Protein AF-A0A7S0EIG4-F1 (afdb_monomer_lite)

Sequence (256 aa):
RHGAAYAVKLSTVTPVLEMKVGGPYGPHLESEAALAASGLPFTVLRPNLFMQMLAGDSFLGLGLDEQGKSEHPFATARVSMIDVRDVGACAAALLAQPGSPADSTHSGATYDLSGPAAVAVGDELASAVSALHPQPITVTPCTASELLARRMPGLPAPVAANLEGFLAVLGGECSEVTDTVERLCGRPATSVEQYVNEHASEFLPTSYRRLLGRAAGSFGEGAEVVTQPLAAELEALGEGELLIKVLVAGVNGGVD

Organism: NCBI:txid33657

InterPro domains:
  IPR036291 NAD(P)-binding domain superfamily [SSF51735] (25-167)
  IPR051604 Ergot Alkaloid Biosynthesis Oxidoreductase [PTHR43162] (26-203)

pLDDT: mean 79.64, std 19.27, range [25.44, 98.56]

Structure (mmCIF, N/CA/C/O backbone):
data_AF-A0A7S0EIG4-F1
#
_entry.id   AF-A0A7S0EIG4-F1
#
loop_
_atom_site.group_PDB
_atom_site.id
_atom_site.type_symbol
_atom_site.label_atom_id
_atom_site.label_alt_id
_atom_site.label_comp_id
_atom_site.label_asym_id
_atom_site.label_entity_id
_atom_site.label_seq_id
_atom_site.pdbx_PDB_ins_code
_atom_site.Cartn_x
_atom_site.Cartn_y
_atom_site.Cartn_z
_atom_site.occupancy
_atom_site.B_iso_or_equiv
_atom_site.auth_seq_id
_atom_site.auth_comp_id
_atom_site.auth_asym_id
_atom_site.auth_atom_id
_atom_site.pdbx_PDB_model_num
ATOM 1 N N . ARG A 1 1 ? 23.617 -12.005 -17.039 1.00 48.72 1 ARG A N 1
ATOM 2 C CA . ARG A 1 1 ? 22.711 -11.733 -18.185 1.00 48.72 1 ARG A CA 1
ATOM 3 C C . ARG A 1 1 ? 22.149 -13.080 -18.648 1.00 48.72 1 ARG A C 1
ATOM 5 O O . ARG A 1 1 ? 22.716 -13.683 -19.543 1.00 48.72 1 ARG A O 1
ATOM 12 N N . HIS A 1 2 ? 21.130 -13.602 -17.959 1.00 56.62 2 HIS A N 1
ATOM 13 C CA . HIS A 1 2 ? 20.631 -14.984 -18.105 1.00 56.62 2 HIS A CA 1
ATOM 14 C C . HIS A 1 2 ? 19.409 -15.094 -19.042 1.00 56.62 2 HIS A C 1
ATOM 16 O O . HIS A 1 2 ? 18.485 -15.837 -18.754 1.00 56.62 2 HIS A O 1
ATOM 22 N N . GLY A 1 3 ? 19.359 -14.324 -20.135 1.00 69.94 3 GLY A N 1
ATOM 23 C CA . GLY A 1 3 ? 18.305 -14.480 -21.153 1.00 69.94 3 GLY A CA 1
ATOM 24 C C . GLY A 1 3 ? 16.908 -13.938 -20.808 1.00 69.94 3 GLY A C 1
ATOM 25 O O . GLY A 1 3 ? 15.991 -14.151 -21.590 1.00 69.94 3 GLY A O 1
ATOM 26 N N . ALA A 1 4 ? 16.726 -13.219 -19.693 1.00 73.06 4 ALA A N 1
ATOM 27 C CA . ALA A 1 4 ? 15.464 -12.525 -19.422 1.00 73.06 4 ALA A CA 1
ATOM 28 C C . ALA A 1 4 ? 15.156 -11.508 -20.539 1.00 73.06 4 ALA A C 1
ATOM 30 O O . ALA A 1 4 ? 16.030 -10.722 -20.909 1.00 73.06 4 ALA A O 1
ATOM 31 N N . ALA A 1 5 ? 13.926 -11.532 -21.060 1.00 82.00 5 ALA A N 1
ATOM 32 C CA . ALA A 1 5 ? 13.478 -10.650 -22.143 1.00 82.00 5 ALA A CA 1
ATOM 33 C C . ALA A 1 5 ? 12.831 -9.349 -21.637 1.00 82.00 5 ALA A C 1
ATOM 35 O O . ALA A 1 5 ? 12.825 -8.352 -22.355 1.00 82.00 5 ALA A O 1
ATOM 36 N N . TYR A 1 6 ? 12.302 -9.361 -20.410 1.00 85.88 6 TYR A N 1
ATOM 37 C CA . TYR A 1 6 ? 11.584 -8.246 -19.800 1.00 85.88 6 TYR A CA 1
ATOM 38 C C . TYR A 1 6 ? 11.608 -8.341 -18.273 1.00 85.88 6 TYR A C 1
ATOM 40 O O . TYR A 1 6 ? 11.712 -9.443 -17.728 1.00 85.88 6 TYR A O 1
ATOM 48 N N . ALA A 1 7 ? 11.465 -7.213 -17.580 1.00 89.44 7 ALA A N 1
ATOM 49 C CA . ALA A 1 7 ? 11.262 -7.175 -16.133 1.00 89.44 7 ALA A CA 1
ATOM 50 C C . ALA A 1 7 ? 10.106 -6.253 -15.729 1.00 89.44 7 ALA A C 1
ATOM 52 O O . ALA A 1 7 ? 9.969 -5.141 -16.231 1.00 89.44 7 ALA A O 1
ATOM 53 N N . VAL A 1 8 ? 9.322 -6.675 -14.739 1.00 92.69 8 VAL A N 1
ATOM 54 C CA . VAL A 1 8 ? 8.401 -5.791 -14.017 1.00 92.69 8 VAL A CA 1
ATOM 55 C C . VAL A 1 8 ? 8.931 -5.622 -12.602 1.00 92.69 8 VAL A C 1
ATOM 57 O O . VAL A 1 8 ? 9.095 -6.599 -11.874 1.00 92.69 8 VAL A O 1
ATOM 60 N N . LYS A 1 9 ? 9.232 -4.382 -12.219 1.00 94.06 9 LYS A N 1
ATOM 61 C CA . LYS A 1 9 ? 9.796 -4.041 -10.914 1.00 94.06 9 LYS A CA 1
ATOM 62 C C . LYS A 1 9 ? 8.718 -3.486 -10.004 1.00 94.06 9 LYS A C 1
ATOM 64 O O . LYS A 1 9 ? 8.173 -2.421 -10.276 1.00 94.06 9 LYS A O 1
ATOM 69 N N . LEU A 1 10 ? 8.480 -4.167 -8.890 1.00 95.25 10 LEU A N 1
ATOM 70 C CA . LEU A 1 10 ? 7.690 -3.625 -7.794 1.00 95.25 10 LEU A CA 1
ATOM 71 C C . LEU A 1 10 ? 8.525 -2.621 -6.991 1.00 95.25 10 LEU A C 1
ATOM 73 O O . LEU A 1 10 ? 9.660 -2.888 -6.591 1.00 95.25 10 LEU A O 1
ATOM 77 N N . SER A 1 11 ? 7.969 -1.438 -6.791 1.00 93.69 11 SER A N 1
ATOM 78 C CA . SER A 1 11 ? 8.565 -0.332 -6.056 1.00 93.69 11 SER A CA 1
ATOM 79 C C . SER A 1 11 ? 7.646 0.105 -4.912 1.00 93.69 11 SER A C 1
ATOM 81 O O . SER A 1 11 ? 6.895 -0.704 -4.377 1.00 93.69 11 SER A O 1
ATOM 83 N N . THR A 1 12 ? 7.708 1.378 -4.542 1.00 90.81 12 THR A N 1
ATOM 84 C CA . THR A 1 12 ? 6.801 2.030 -3.606 1.00 90.81 12 THR A CA 1
ATOM 85 C C . THR A 1 12 ? 6.389 3.396 -4.151 1.00 90.81 12 THR A C 1
ATOM 87 O O . THR A 1 12 ? 6.967 3.886 -5.123 1.00 90.81 12 THR A O 1
ATOM 90 N N . VAL A 1 13 ? 5.368 3.978 -3.539 1.00 90.00 13 VAL A N 1
ATOM 91 C CA . VAL A 1 13 ? 4.707 5.218 -3.946 1.00 90.00 13 VAL A CA 1
ATOM 92 C C . VAL A 1 13 ? 5.681 6.387 -4.117 1.00 90.00 13 VAL A C 1
ATOM 94 O O . VAL A 1 13 ? 6.602 6.575 -3.316 1.00 90.00 13 VAL A O 1
ATOM 97 N N . THR A 1 14 ? 5.476 7.183 -5.168 1.00 90.19 14 THR A N 1
ATOM 98 C CA . THR A 1 14 ? 6.398 8.257 -5.574 1.00 90.19 14 THR A CA 1
ATOM 99 C C . THR A 1 14 ? 6.738 9.259 -4.453 1.00 90.19 14 THR A C 1
ATOM 101 O O . THR A 1 14 ? 7.932 9.432 -4.204 1.00 90.19 14 THR A O 1
ATOM 104 N N . PRO A 1 15 ? 5.779 9.833 -3.698 1.00 90.00 15 PRO A N 1
ATOM 105 C CA . PRO A 1 15 ? 6.064 10.701 -2.547 1.00 90.00 15 PRO A CA 1
ATOM 106 C C . PRO A 1 15 ? 7.096 10.151 -1.546 1.00 90.00 15 PRO A C 1
ATOM 108 O O . PRO A 1 15 ? 7.998 10.863 -1.103 1.00 90.00 15 PRO A O 1
ATOM 111 N N . VAL A 1 16 ? 7.033 8.852 -1.227 1.00 85.44 16 VAL A N 1
ATOM 112 C CA . VAL A 1 16 ? 7.984 8.212 -0.296 1.00 85.44 16 VAL A CA 1
ATOM 113 C C . VAL A 1 16 ? 9.398 8.181 -0.882 1.00 85.44 16 VAL A C 1
ATOM 115 O O . VAL A 1 16 ? 10.380 8.345 -0.154 1.00 85.44 16 VAL A O 1
ATOM 118 N N . LEU A 1 17 ? 9.515 8.005 -2.199 1.00 85.81 17 LEU A N 1
ATOM 119 C CA . LEU A 1 17 ? 10.794 8.022 -2.907 1.00 85.81 17 LEU A CA 1
ATOM 120 C C . LEU A 1 17 ? 11.365 9.445 -3.032 1.00 85.81 17 LEU A C 1
ATOM 122 O O . LEU A 1 17 ? 12.573 9.637 -2.880 1.00 85.81 17 LEU A O 1
ATOM 126 N N . GLU A 1 18 ? 10.518 10.444 -3.286 1.00 83.00 18 GLU A N 1
ATOM 127 C CA . GLU A 1 18 ? 10.923 11.842 -3.496 1.00 83.00 18 GLU A CA 1
ATOM 128 C C . GLU A 1 18 ? 11.461 12.508 -2.234 1.00 83.00 18 GLU A C 1
ATOM 130 O O . GLU A 1 18 ? 12.452 13.242 -2.297 1.00 83.00 18 GLU A O 1
ATOM 135 N N . MET A 1 19 ? 10.894 12.180 -1.071 1.00 71.62 19 MET A N 1
ATOM 136 C CA . MET A 1 19 ? 11.411 12.658 0.211 1.00 71.62 19 MET A CA 1
ATOM 137 C C . MET A 1 19 ? 12.811 12.120 0.541 1.00 71.62 19 MET A C 1
ATOM 139 O O . MET A 1 19 ? 13.416 12.567 1.518 1.00 71.62 19 MET A O 1
ATOM 143 N N . LYS A 1 20 ? 13.347 11.178 -0.258 1.00 62.66 20 LYS A N 1
ATOM 144 C CA . LYS A 1 20 ? 14.619 10.480 -0.007 1.00 62.66 20 LYS A CA 1
ATOM 145 C C . LYS A 1 20 ? 14.707 10.014 1.442 1.00 62.66 20 LYS A C 1
ATOM 147 O O . LYS A 1 20 ? 15.761 10.143 2.072 1.00 62.66 20 LYS A O 1
ATOM 152 N N . VAL A 1 21 ? 13.583 9.530 1.980 1.00 57.75 21 VAL A N 1
ATOM 153 C CA . VAL A 1 21 ? 13.512 9.065 3.362 1.00 57.75 21 VAL A CA 1
ATOM 154 C C . VAL A 1 21 ? 14.590 7.996 3.507 1.00 57.75 21 VAL A C 1
ATOM 156 O O . VAL A 1 21 ? 14.561 6.971 2.821 1.00 57.75 21 VAL A O 1
ATOM 159 N N . GLY A 1 22 ? 15.604 8.276 4.329 1.00 55.41 22 GLY A N 1
ATOM 160 C CA . GLY A 1 22 ? 16.634 7.294 4.639 1.00 55.41 22 GLY A CA 1
ATOM 161 C C . GLY A 1 22 ? 16.003 6.030 5.235 1.00 55.41 22 GLY A C 1
ATOM 162 O O . GLY A 1 22 ? 14.872 6.044 5.714 1.00 55.41 22 GLY A O 1
ATOM 163 N N . GLY A 1 23 ? 16.726 4.912 5.214 1.00 63.28 23 GLY A N 1
ATOM 164 C CA . GLY A 1 23 ? 16.219 3.640 5.738 1.00 63.28 23 GLY A CA 1
ATOM 165 C C . GLY A 1 23 ? 15.758 2.676 4.636 1.00 63.28 23 GLY A C 1
ATOM 166 O O . GLY A 1 23 ? 16.367 2.663 3.564 1.00 63.28 23 GLY A O 1
ATOM 167 N N . PRO A 1 24 ? 14.739 1.827 4.877 1.00 62.31 24 PRO A N 1
ATOM 168 C CA . PRO A 1 24 ? 14.458 0.652 4.043 1.00 62.31 24 PRO A CA 1
ATOM 169 C C . PRO A 1 24 ? 13.928 0.973 2.634 1.00 62.31 24 PRO A C 1
ATOM 171 O O . PRO A 1 24 ? 13.789 0.062 1.824 1.00 62.31 24 PRO A O 1
ATOM 174 N N . TYR A 1 25 ? 13.654 2.244 2.319 1.00 72.50 25 TYR A N 1
ATOM 175 C CA . TYR A 1 25 ? 13.062 2.670 1.044 1.00 72.50 25 TYR A CA 1
ATOM 176 C C . TYR A 1 25 ? 14.098 3.081 -0.013 1.00 72.50 25 TYR A C 1
ATOM 178 O O . TYR A 1 25 ? 13.820 2.991 -1.208 1.00 72.50 25 TYR A O 1
ATOM 186 N N . GLY A 1 26 ? 15.311 3.467 0.403 1.00 75.44 26 GLY A N 1
ATOM 187 C CA . GLY A 1 26 ? 16.431 3.778 -0.499 1.00 75.44 26 GLY A CA 1
ATOM 188 C C . GLY A 1 26 ? 16.739 2.677 -1.531 1.00 75.44 26 GLY A C 1
ATOM 189 O O . GLY A 1 26 ? 16.879 2.996 -2.717 1.00 75.44 26 GLY A O 1
ATOM 190 N N . PRO A 1 27 ? 16.726 1.382 -1.147 1.00 84.38 27 PRO A N 1
ATOM 191 C CA . PRO A 1 27 ? 16.897 0.268 -2.080 1.00 84.38 27 PRO A CA 1
ATOM 192 C C . PRO A 1 27 ? 15.914 0.246 -3.265 1.00 84.38 27 PRO A C 1
ATOM 194 O O . PRO A 1 27 ? 16.235 -0.314 -4.316 1.00 84.38 27 PRO A O 1
ATOM 197 N N . HIS A 1 28 ? 14.731 0.869 -3.167 1.00 88.56 28 HIS A N 1
ATOM 198 C CA . HIS A 1 28 ? 13.824 0.972 -4.315 1.00 88.56 28 HIS A CA 1
ATOM 199 C C . HIS A 1 28 ? 14.392 1.859 -5.430 1.00 88.56 28 HIS A C 1
ATOM 201 O O . HIS A 1 28 ? 14.260 1.486 -6.597 1.00 88.56 28 HIS A O 1
ATOM 207 N N . LEU A 1 29 ? 15.030 2.987 -5.099 1.00 86.62 29 LEU A N 1
ATOM 208 C CA . LEU A 1 29 ? 15.667 3.860 -6.093 1.00 86.62 29 LEU A CA 1
ATOM 209 C C . LEU A 1 29 ? 16.939 3.227 -6.656 1.00 86.62 29 LEU A C 1
ATOM 211 O O . LEU A 1 29 ? 17.188 3.302 -7.857 1.00 86.62 29 LEU A O 1
ATOM 215 N N . GLU A 1 30 ? 17.723 2.565 -5.804 1.00 87.94 30 GLU A N 1
ATOM 216 C CA . GLU A 1 30 ? 18.940 1.866 -6.226 1.00 87.94 30 GLU A CA 1
ATOM 217 C C . GLU A 1 30 ? 18.621 0.726 -7.200 1.00 87.94 30 GLU A C 1
ATOM 219 O O . GLU A 1 30 ? 19.262 0.604 -8.244 1.00 87.94 30 GLU A O 1
ATOM 224 N N . SER A 1 31 ? 17.587 -0.069 -6.907 1.00 88.75 31 SER A N 1
ATOM 225 C CA . SER A 1 31 ? 17.129 -1.140 -7.801 1.00 88.75 31 SER A CA 1
ATOM 226 C C . SER A 1 31 ? 16.524 -0.611 -9.104 1.00 88.75 31 SER A C 1
ATOM 228 O O . SER A 1 31 ? 16.774 -1.198 -10.154 1.00 88.75 31 SER A O 1
ATOM 230 N N . GLU A 1 32 ? 15.793 0.510 -9.082 1.00 91.62 32 GLU A N 1
ATOM 231 C CA . GLU A 1 32 ? 15.327 1.181 -10.308 1.00 91.62 32 GLU A CA 1
ATOM 232 C C . GLU A 1 32 ? 16.486 1.650 -11.182 1.00 91.62 32 GLU A C 1
ATOM 234 O O . GLU A 1 32 ? 16.501 1.384 -12.384 1.00 91.62 32 GLU A O 1
ATOM 239 N N . ALA A 1 33 ? 17.487 2.296 -10.583 1.00 91.00 33 ALA A N 1
ATOM 240 C CA . ALA A 1 33 ? 18.664 2.767 -11.300 1.00 91.00 33 ALA A CA 1
ATOM 2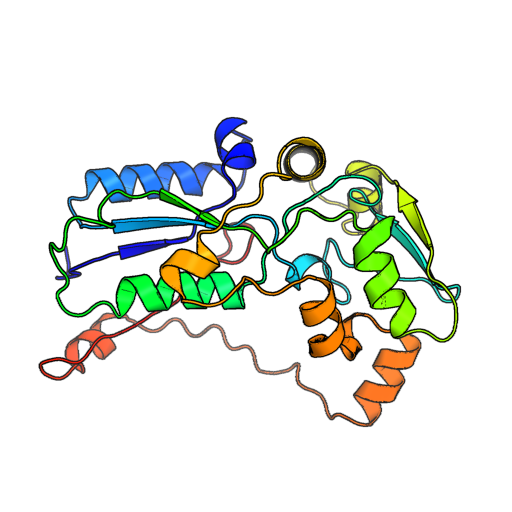41 C C . ALA A 1 33 ? 19.489 1.602 -11.869 1.00 91.00 33 ALA A C 1
ATOM 243 O O . ALA A 1 33 ? 19.928 1.654 -13.020 1.00 91.00 33 ALA A O 1
ATOM 244 N N . ALA A 1 34 ? 19.669 0.529 -11.093 1.00 90.56 34 ALA A N 1
ATOM 245 C CA . ALA A 1 34 ? 20.361 -0.673 -11.544 1.00 90.56 34 ALA A CA 1
ATOM 246 C C . ALA A 1 34 ? 19.624 -1.354 -12.707 1.00 90.56 34 ALA A C 1
ATOM 248 O O . ALA A 1 34 ? 20.260 -1.775 -13.676 1.00 90.56 34 ALA A O 1
ATOM 249 N N . LEU A 1 35 ? 18.289 -1.422 -12.644 1.00 89.12 35 LEU A N 1
ATOM 250 C CA . LEU A 1 35 ? 17.467 -1.977 -13.715 1.00 89.12 35 LEU A CA 1
ATOM 251 C C . LEU A 1 35 ? 17.563 -1.123 -14.985 1.00 89.12 35 LEU A C 1
ATOM 253 O O . LEU A 1 35 ? 17.826 -1.668 -16.056 1.00 89.12 35 LEU A O 1
ATOM 257 N N . ALA A 1 36 ? 17.485 0.203 -14.857 1.00 90.94 36 ALA A N 1
ATOM 258 C CA . ALA A 1 36 ? 17.668 1.130 -15.971 1.00 90.94 36 ALA A CA 1
ATOM 259 C C . ALA A 1 36 ? 19.056 1.004 -16.626 1.00 90.94 36 ALA A C 1
ATOM 261 O O . ALA A 1 36 ? 19.171 0.996 -17.851 1.00 90.94 36 ALA A O 1
ATOM 262 N N . ALA A 1 37 ? 20.113 0.834 -15.828 1.00 92.94 37 ALA A N 1
ATOM 263 C CA . ALA A 1 37 ? 21.480 0.655 -16.322 1.00 92.94 37 ALA A CA 1
ATOM 264 C C . ALA A 1 37 ? 21.741 -0.731 -16.946 1.00 92.94 37 ALA A C 1
ATOM 266 O O . ALA A 1 37 ? 22.740 -0.921 -17.644 1.00 92.94 37 ALA A O 1
ATOM 267 N N . SER A 1 38 ? 20.871 -1.717 -16.703 1.00 89.38 38 SER A N 1
ATOM 268 C CA . SER A 1 38 ? 21.081 -3.101 -17.147 1.00 89.38 38 SER A CA 1
ATOM 269 C C . SER A 1 38 ? 20.906 -3.305 -18.659 1.00 89.38 38 SER A C 1
ATOM 271 O O . SER A 1 38 ? 21.466 -4.254 -19.218 1.00 89.38 38 SER A O 1
ATOM 273 N N . GLY A 1 39 ? 20.146 -2.422 -19.318 1.00 86.00 39 GLY A N 1
ATOM 274 C CA . GLY A 1 39 ? 19.733 -2.558 -20.719 1.00 86.00 39 GLY A CA 1
ATOM 275 C C . GLY A 1 39 ? 18.630 -3.599 -20.960 1.00 86.00 39 GLY A C 1
ATOM 276 O O . GLY A 1 39 ? 18.295 -3.854 -22.113 1.00 86.00 39 GLY A O 1
ATOM 277 N N . LEU A 1 40 ? 18.082 -4.209 -19.902 1.00 87.00 40 LEU A N 1
ATOM 278 C CA . LEU A 1 40 ? 16.897 -5.066 -19.963 1.00 87.00 40 LEU A CA 1
ATOM 279 C C . LEU A 1 40 ? 15.649 -4.183 -20.125 1.00 87.00 40 LEU A C 1
ATOM 281 O O . LEU A 1 40 ? 15.498 -3.272 -19.317 1.00 87.00 40 LEU A O 1
ATOM 285 N N . PRO A 1 41 ? 14.753 -4.420 -21.099 1.00 88.00 41 PRO A N 1
ATOM 286 C CA . PRO A 1 41 ? 13.448 -3.759 -21.140 1.00 88.00 41 PRO A CA 1
ATOM 287 C C . PRO A 1 41 ? 12.665 -3.987 -19.842 1.00 88.00 41 PRO A C 1
ATOM 289 O O . PRO A 1 41 ? 12.645 -5.101 -19.313 1.00 88.00 41 PRO A O 1
ATOM 292 N N . PHE A 1 42 ? 12.038 -2.940 -19.303 1.00 90.62 42 PHE A N 1
ATOM 293 C CA . PHE A 1 42 ? 11.365 -3.035 -18.008 1.00 90.62 42 PHE A CA 1
ATOM 294 C C . PHE A 1 42 ? 10.197 -2.068 -17.827 1.00 90.62 42 PHE A C 1
ATOM 296 O O . PHE A 1 42 ? 10.148 -1.029 -18.473 1.00 90.62 42 PHE A O 1
ATOM 303 N N . THR A 1 43 ? 9.319 -2.357 -16.869 1.00 93.81 43 THR A N 1
ATOM 304 C CA . THR A 1 43 ? 8.363 -1.394 -16.293 1.00 93.81 43 THR A CA 1
ATOM 305 C C . THR A 1 43 ? 8.522 -1.346 -14.781 1.00 93.81 43 THR A C 1
ATOM 307 O O . THR A 1 43 ? 8.773 -2.372 -14.148 1.00 93.81 43 THR A O 1
ATOM 310 N N . VAL A 1 44 ? 8.327 -0.172 -14.189 1.00 95.88 44 VAL A N 1
ATOM 311 C CA . VAL A 1 44 ? 8.253 0.011 -12.736 1.00 95.88 44 VAL A CA 1
ATOM 312 C C . VAL A 1 44 ? 6.800 0.206 -12.316 1.00 95.88 44 VAL A C 1
ATOM 314 O O . VAL A 1 44 ? 6.099 1.043 -12.874 1.00 95.88 44 VAL A O 1
ATOM 317 N N . LEU A 1 45 ? 6.360 -0.537 -11.305 1.00 97.25 45 LEU A N 1
ATOM 318 C CA . LEU A 1 45 ? 5.082 -0.351 -10.625 1.00 97.25 45 LEU A CA 1
ATOM 319 C C . LEU A 1 45 ? 5.335 0.249 -9.239 1.00 97.25 45 LEU A C 1
ATOM 321 O O . LEU A 1 45 ? 6.048 -0.347 -8.432 1.00 97.25 45 LEU A O 1
ATOM 325 N N . ARG A 1 46 ? 4.757 1.415 -8.956 1.00 96.94 46 ARG A N 1
ATOM 326 C CA . ARG A 1 46 ? 4.858 2.156 -7.691 1.00 96.94 46 ARG A CA 1
ATOM 327 C C . ARG A 1 46 ? 3.498 2.161 -6.990 1.00 96.94 46 ARG A C 1
ATOM 329 O O . ARG A 1 46 ? 2.735 3.114 -7.133 1.00 96.94 46 ARG A O 1
ATOM 336 N N . PRO A 1 47 ? 3.132 1.081 -6.288 1.00 97.00 47 PRO A N 1
ATOM 337 C CA . PRO A 1 47 ? 1.873 1.060 -5.570 1.00 97.00 47 PRO A CA 1
ATOM 338 C C . PRO A 1 47 ? 1.883 2.004 -4.376 1.00 97.00 47 PRO A C 1
ATOM 340 O O . PRO A 1 47 ? 2.897 2.163 -3.694 1.00 97.00 47 PRO A O 1
ATOM 343 N N . ASN A 1 48 ? 0.714 2.576 -4.113 1.00 95.81 48 ASN A N 1
ATOM 344 C CA . ASN A 1 48 ? 0.402 3.243 -2.862 1.00 95.81 48 ASN A CA 1
ATOM 345 C C . ASN A 1 48 ? 0.220 2.228 -1.712 1.00 95.81 48 ASN A C 1
ATOM 347 O O . ASN A 1 48 ? 0.483 1.034 -1.861 1.00 95.81 48 ASN A O 1
ATOM 351 N N . LEU A 1 49 ? -0.214 2.700 -0.545 1.00 93.81 49 LEU A N 1
ATOM 352 C CA . L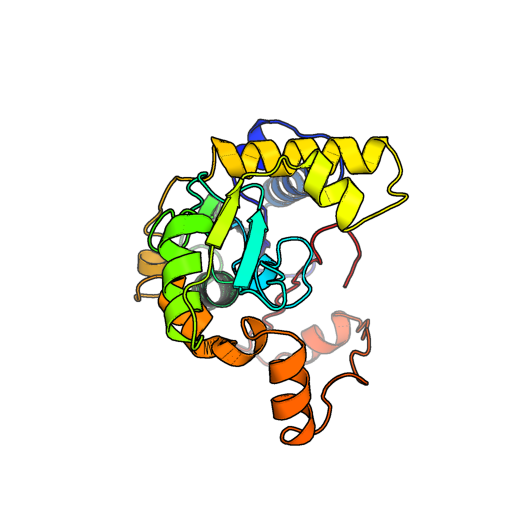EU A 1 49 ? -0.414 1.900 0.657 1.00 93.81 49 LEU A CA 1
ATOM 353 C C . LEU A 1 49 ? -1.321 0.687 0.404 1.00 93.81 49 LEU A C 1
ATOM 355 O O . LEU A 1 49 ? -2.431 0.829 -0.108 1.00 93.81 49 LEU A O 1
ATOM 359 N N . PHE A 1 50 ? -0.877 -0.497 0.823 1.00 94.81 50 PHE A N 1
ATOM 360 C CA . PHE A 1 50 ? -1.648 -1.725 0.650 1.00 94.81 50 PHE A CA 1
ATOM 361 C C . PHE A 1 50 ? -2.822 -1.825 1.626 1.00 94.81 50 PHE A C 1
ATOM 363 O O . PHE A 1 50 ? -2.648 -1.644 2.833 1.00 94.81 50 PHE A O 1
ATOM 370 N N . MET A 1 51 ? -4.000 -2.211 1.127 1.00 94.06 51 MET A N 1
ATOM 371 C CA . MET A 1 51 ? -5.194 -2.450 1.956 1.00 94.06 51 MET A CA 1
ATOM 372 C C . MET A 1 51 ? -4.968 -3.546 3.011 1.00 94.06 51 MET A C 1
ATOM 374 O O . MET A 1 51 ? -5.493 -3.470 4.119 1.00 94.06 51 MET A O 1
ATOM 378 N N . GLN A 1 52 ? -4.101 -4.513 2.708 1.00 91.38 52 GLN A N 1
ATOM 379 C CA . GLN A 1 52 ? -3.685 -5.603 3.593 1.00 91.38 52 GLN A CA 1
ATOM 380 C C . GLN A 1 52 ? -3.040 -5.099 4.889 1.00 91.38 52 GLN A C 1
ATOM 382 O O . GLN A 1 52 ? -3.158 -5.746 5.927 1.00 91.38 52 GLN A O 1
ATOM 387 N N . MET A 1 53 ? -2.404 -3.922 4.871 1.00 89.19 53 MET A N 1
ATOM 388 C CA . MET A 1 53 ? -1.801 -3.348 6.077 1.00 89.19 53 MET A CA 1
ATOM 389 C C . MET A 1 53 ? -2.845 -2.879 7.100 1.00 89.19 53 MET A C 1
ATOM 391 O O . MET A 1 53 ? -2.488 -2.678 8.260 1.00 89.19 53 MET A O 1
ATOM 395 N N . LEU A 1 54 ? -4.111 -2.727 6.690 1.00 85.06 54 LEU A N 1
ATOM 396 C CA . LEU A 1 54 ? -5.220 -2.232 7.515 1.00 85.06 54 LEU A CA 1
ATOM 397 C C . LEU A 1 54 ? -6.055 -3.348 8.147 1.00 85.06 54 LEU A C 1
ATOM 399 O O . LEU A 1 54 ? -6.931 -3.077 8.974 1.00 85.06 54 LEU A O 1
ATOM 403 N N . ALA A 1 55 ? -5.803 -4.594 7.753 1.00 82.88 55 ALA A N 1
ATOM 404 C CA . ALA A 1 55 ? -6.609 -5.733 8.145 1.00 82.88 55 ALA A CA 1
ATOM 405 C C . ALA A 1 55 ? -6.045 -6.440 9.386 1.00 82.88 55 ALA A C 1
ATOM 407 O O . ALA A 1 55 ? -4.828 -6.525 9.590 1.00 82.88 55 ALA A O 1
ATOM 408 N N . GLY A 1 56 ? -6.941 -6.966 10.223 1.00 77.19 56 GLY A N 1
ATOM 409 C CA . GLY A 1 56 ? -6.589 -7.782 11.380 1.00 77.19 56 GLY A CA 1
ATOM 410 C C . GLY A 1 56 ? -5.670 -7.084 12.383 1.00 77.19 56 GLY A C 1
ATOM 411 O O . GLY A 1 56 ? -5.869 -5.925 12.750 1.00 77.19 56 GLY A O 1
ATOM 412 N N . ASP A 1 57 ? -4.668 -7.832 12.846 1.00 75.31 57 ASP A N 1
ATOM 413 C CA . ASP A 1 57 ? -3.687 -7.385 13.843 1.00 75.31 57 ASP A CA 1
ATOM 414 C C . ASP A 1 57 ? -2.411 -6.808 13.194 1.00 75.31 57 ASP A C 1
ATOM 416 O O . ASP A 1 57 ? -1.367 -6.712 13.842 1.00 75.31 57 ASP A O 1
ATOM 420 N N . SER A 1 58 ? -2.490 -6.429 11.913 1.00 79.62 58 SER A N 1
ATOM 421 C CA . SER A 1 58 ? -1.400 -5.785 11.174 1.00 79.62 58 SER A CA 1
ATOM 422 C C . SER A 1 58 ? -0.974 -4.462 11.817 1.00 79.62 58 SER A C 1
ATOM 424 O O . SER A 1 58 ? -1.704 -3.857 12.603 1.00 79.62 58 SER A O 1
ATOM 426 N N . PHE A 1 59 ? 0.215 -3.972 11.457 1.00 77.62 59 PHE A N 1
ATOM 427 C CA . PHE A 1 59 ? 0.793 -2.749 12.029 1.00 77.62 59 PHE A CA 1
ATOM 428 C C . PHE A 1 59 ? -0.122 -1.510 11.913 1.00 77.62 59 PHE A C 1
ATOM 430 O O . PHE A 1 59 ? -0.255 -0.764 12.885 1.00 77.62 59 PHE A O 1
ATOM 437 N N . LEU A 1 60 ? -0.781 -1.325 10.762 1.00 87.00 60 LEU A N 1
ATOM 438 C CA . LEU A 1 60 ? -1.791 -0.280 10.526 1.00 87.00 60 LEU A CA 1
ATOM 439 C C . LEU A 1 60 ? -3.226 -0.816 10.654 1.00 87.00 60 LEU A C 1
ATOM 441 O O . LEU A 1 60 ? -4.177 -0.198 10.185 1.00 87.00 60 LEU A O 1
ATOM 445 N N . GLY A 1 61 ? -3.395 -1.980 11.280 1.00 87.00 61 GLY A N 1
ATOM 446 C CA . GLY A 1 61 ? -4.702 -2.565 11.520 1.00 87.00 61 GLY A CA 1
ATOM 447 C C . GLY A 1 61 ? -5.570 -1.641 12.370 1.00 87.00 61 GLY A C 1
ATOM 448 O O . GLY A 1 61 ? -5.093 -1.061 13.354 1.00 87.00 61 GLY A O 1
ATOM 449 N N . LEU A 1 62 ? -6.861 -1.548 12.032 1.00 85.62 62 LEU A N 1
ATOM 450 C CA . LEU A 1 62 ? -7.826 -0.763 12.811 1.00 85.62 62 LEU A CA 1
ATOM 451 C C . LEU A 1 62 ? -7.793 -1.147 14.295 1.00 85.62 62 LEU A C 1
ATOM 453 O O . LEU A 1 62 ? -7.774 -0.273 15.153 1.00 85.62 62 LEU A O 1
ATOM 457 N N . GLY A 1 63 ? -7.750 -2.445 14.612 1.00 79.31 63 GLY A N 1
ATOM 458 C CA . GLY A 1 63 ? -7.637 -2.941 15.986 1.00 79.31 63 GLY A CA 1
ATOM 459 C C . GLY A 1 63 ? -8.668 -2.335 16.941 1.00 79.31 63 GLY A C 1
ATOM 460 O O . GLY A 1 63 ? -8.292 -1.684 17.913 1.00 79.31 63 GLY A O 1
ATOM 461 N N . LEU A 1 64 ? -9.945 -2.548 16.621 1.00 84.62 64 LEU A N 1
ATOM 462 C CA . LEU A 1 64 ? -11.091 -2.069 17.392 1.00 84.62 64 LEU A CA 1
ATOM 463 C C . LEU A 1 64 ? -11.102 -2.655 18.811 1.00 84.62 64 LEU A C 1
ATOM 465 O O . LEU A 1 64 ? -10.874 -3.856 18.993 1.00 84.62 64 LEU A O 1
ATOM 469 N N . ASP A 1 65 ? -11.412 -1.817 19.801 1.00 84.62 65 ASP A N 1
ATOM 470 C CA . ASP A 1 65 ? -11.716 -2.267 21.159 1.00 84.62 65 ASP A CA 1
ATOM 471 C C . ASP A 1 65 ? -13.122 -2.898 21.262 1.00 84.62 65 ASP A C 1
ATOM 473 O O . ASP A 1 65 ? -13.876 -2.987 20.288 1.00 84.62 65 ASP A O 1
ATOM 477 N N . GLU A 1 66 ? -13.492 -3.365 22.458 1.00 80.00 66 GLU A N 1
ATOM 478 C CA . GLU A 1 66 ? -14.803 -3.988 22.701 1.00 80.00 66 GLU A CA 1
ATOM 479 C C . GLU A 1 66 ? -15.987 -3.026 22.505 1.00 80.00 66 GLU A C 1
ATOM 481 O O . GLU A 1 66 ? -17.130 -3.473 22.406 1.00 80.00 66 GLU A O 1
ATOM 486 N N . GLN A 1 67 ? -15.730 -1.718 22.448 1.00 83.50 67 GLN A N 1
ATOM 487 C CA . GLN A 1 67 ? -16.714 -0.666 22.218 1.00 83.50 67 GLN A CA 1
ATOM 488 C C . GLN A 1 67 ? -16.693 -0.157 20.767 1.00 83.50 67 GLN A C 1
ATOM 490 O O . GLN A 1 67 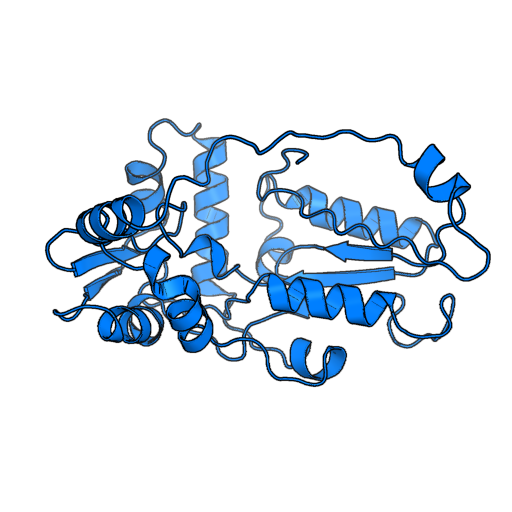? -17.360 0.834 20.469 1.00 83.50 67 GLN A O 1
ATOM 495 N N . GLY A 1 68 ? -15.945 -0.808 19.868 1.00 86.00 68 GLY A N 1
ATOM 496 C CA . GLY A 1 68 ? -15.844 -0.405 18.466 1.00 86.00 68 GLY A CA 1
ATOM 497 C C . GLY A 1 68 ? -15.032 0.874 18.261 1.00 86.00 68 GLY A C 1
ATOM 498 O O . GLY A 1 68 ? -15.257 1.589 17.287 1.00 86.00 68 GLY A O 1
ATOM 499 N N . LYS A 1 69 ? -14.104 1.206 19.161 1.00 90.69 69 LYS A N 1
ATOM 500 C CA . LYS A 1 69 ? -13.251 2.391 19.030 1.00 90.69 69 LYS A CA 1
ATOM 501 C C . LYS A 1 69 ? -11.852 2.022 18.567 1.00 90.69 69 LYS A C 1
ATOM 503 O O . LYS A 1 69 ? -11.317 0.972 18.916 1.00 90.69 69 LYS A O 1
ATOM 508 N N . SER A 1 70 ? -11.257 2.913 17.788 1.00 91.25 70 SER A N 1
ATOM 509 C CA . SER A 1 70 ? -9.874 2.826 17.334 1.00 91.25 70 SER A CA 1
ATOM 510 C C . SER A 1 70 ? -9.247 4.215 17.258 1.00 91.25 70 SER A C 1
ATOM 512 O O . SER A 1 70 ? -9.931 5.227 17.120 1.00 91.25 70 SER A O 1
ATOM 514 N N . GLU A 1 71 ? -7.925 4.251 17.327 1.00 93.38 71 GLU A N 1
ATOM 515 C CA . GLU A 1 71 ? -7.119 5.431 17.056 1.00 93.38 71 GLU A CA 1
ATOM 516 C C . GLU A 1 71 ? -6.164 5.123 15.906 1.00 93.38 71 GLU A C 1
ATOM 518 O O . GLU A 1 71 ? -5.414 4.142 15.980 1.00 93.38 71 GLU A O 1
ATOM 523 N N . HIS A 1 72 ? -6.165 5.962 14.869 1.00 94.44 72 HIS A N 1
ATOM 524 C CA . HIS A 1 72 ? -5.413 5.701 13.646 1.00 94.44 72 HIS A CA 1
ATOM 525 C C . HIS A 1 72 ? -4.735 6.965 13.084 1.00 94.44 72 HIS A C 1
ATOM 527 O O . HIS A 1 72 ? -5.376 8.018 13.020 1.00 94.44 72 HIS A O 1
ATOM 533 N N . PRO A 1 73 ? -3.479 6.885 12.592 1.00 93.19 73 PRO A N 1
ATOM 534 C CA . PRO A 1 73 ? -2.776 8.040 12.021 1.00 93.19 73 PRO A CA 1
ATOM 535 C C . PRO A 1 73 ? -3.420 8.581 10.746 1.00 93.19 73 PRO A C 1
ATOM 537 O O . PRO A 1 73 ? -3.301 9.761 10.435 1.00 93.19 73 PRO A O 1
ATOM 540 N N . PHE A 1 74 ? -4.154 7.731 10.028 1.00 94.31 74 PHE A N 1
ATOM 541 C CA . PHE A 1 74 ? -4.882 8.105 8.812 1.00 94.31 74 PHE A CA 1
ATOM 542 C C . PHE A 1 74 ? -6.381 8.305 9.041 1.00 94.31 74 PHE A C 1
ATOM 544 O O . PHE A 1 74 ? -7.160 8.179 8.103 1.00 94.31 74 PHE A O 1
ATOM 551 N N . ALA A 1 75 ? -6.807 8.584 10.281 1.00 94.44 75 ALA A N 1
ATOM 552 C CA . ALA A 1 75 ? -8.225 8.791 10.584 1.00 94.44 75 ALA A CA 1
ATOM 553 C C . ALA A 1 75 ? -8.852 9.888 9.706 1.00 94.44 75 ALA A C 1
ATOM 555 O O . ALA A 1 75 ? -9.969 9.714 9.238 1.00 94.44 75 ALA A O 1
ATOM 556 N N . THR A 1 76 ? -8.120 10.972 9.433 1.00 94.75 76 THR A N 1
ATOM 557 C CA . THR A 1 76 ? -8.577 12.094 8.591 1.00 94.75 76 THR A CA 1
ATOM 558 C C . THR A 1 76 ? -7.775 12.263 7.298 1.00 94.75 76 THR A C 1
ATOM 560 O O . THR A 1 76 ? -8.206 12.980 6.395 1.00 94.75 76 THR A O 1
ATOM 563 N N . ALA A 1 77 ? -6.605 11.627 7.193 1.00 93.50 77 ALA A N 1
ATOM 564 C CA . ALA A 1 77 ? -5.763 11.697 6.006 1.00 93.50 77 ALA A CA 1
ATOM 565 C C . ALA A 1 77 ? -6.352 10.854 4.875 1.00 93.50 77 ALA A C 1
ATOM 567 O O . ALA A 1 77 ? -6.680 9.687 5.086 1.00 93.50 77 ALA A O 1
ATOM 568 N N . ARG A 1 78 ? -6.440 11.423 3.668 1.00 95.50 78 ARG A N 1
ATOM 569 C CA . ARG A 1 78 ? -6.922 10.692 2.492 1.00 95.50 78 ARG A CA 1
ATOM 570 C C . ARG A 1 78 ? -5.763 9.983 1.807 1.00 95.50 78 ARG A C 1
ATOM 572 O O . ARG A 1 78 ? -4.830 10.636 1.352 1.00 95.50 78 ARG A O 1
ATOM 579 N N . VAL A 1 79 ? -5.855 8.662 1.698 1.00 96.19 79 VAL A N 1
ATOM 580 C CA . VAL A 1 79 ? -4.845 7.815 1.054 1.00 96.19 79 VAL A CA 1
ATOM 581 C C . VAL A 1 79 ? -5.517 6.968 -0.020 1.00 96.19 79 VAL A C 1
ATOM 583 O O . VAL A 1 79 ? -6.550 6.347 0.235 1.00 96.19 79 VAL A O 1
ATOM 586 N N . SER A 1 80 ? -4.958 6.933 -1.228 1.00 97.31 80 SER A N 1
ATOM 587 C CA . SER A 1 80 ? -5.476 6.127 -2.344 1.00 97.31 80 SER A CA 1
ATOM 588 C C . SER A 1 80 ? -4.970 4.682 -2.287 1.00 97.31 80 SER A C 1
ATOM 590 O O . SER A 1 80 ? -4.268 4.183 -3.167 1.00 97.31 80 SER A O 1
ATOM 592 N N . MET A 1 81 ? -5.332 4.011 -1.192 1.00 96.12 81 MET A N 1
ATOM 593 C CA . MET A 1 81 ? -4.904 2.652 -0.858 1.00 96.12 81 MET A CA 1
ATOM 594 C C . MET A 1 81 ? -5.228 1.673 -1.987 1.00 96.12 81 MET A C 1
ATOM 596 O O . MET A 1 81 ? -6.291 1.770 -2.596 1.00 96.12 81 MET A O 1
ATOM 600 N N . ILE A 1 82 ? -4.341 0.716 -2.241 1.00 98.12 82 ILE A N 1
ATOM 601 C CA . ILE A 1 82 ? -4.481 -0.270 -3.315 1.00 98.12 82 ILE A CA 1
ATOM 602 C C . ILE A 1 82 ? -4.495 -1.694 -2.766 1.00 98.12 82 ILE A C 1
ATOM 604 O O . ILE A 1 82 ? -3.810 -2.016 -1.797 1.00 98.12 82 ILE A O 1
ATOM 608 N N . ASP A 1 83 ? -5.268 -2.567 -3.396 1.00 97.44 83 ASP A N 1
ATOM 609 C CA . ASP A 1 83 ? -5.216 -3.995 -3.121 1.00 97.44 83 ASP A CA 1
ATOM 610 C C . ASP A 1 83 ? -4.004 -4.636 -3.823 1.00 97.44 83 ASP A C 1
ATOM 612 O O . ASP A 1 83 ? -3.811 -4.464 -5.030 1.00 97.44 83 ASP A O 1
ATOM 616 N N . VAL A 1 84 ? -3.194 -5.430 -3.110 1.00 96.12 84 VAL A N 1
ATOM 617 C CA . VAL A 1 84 ? -2.073 -6.177 -3.724 1.00 96.12 84 VAL A CA 1
ATOM 618 C C . VAL A 1 84 ? -2.511 -7.077 -4.886 1.00 96.12 84 VAL A C 1
ATOM 620 O O . VAL A 1 84 ? -1.713 -7.332 -5.788 1.00 96.12 84 VAL A O 1
ATOM 623 N N . ARG A 1 85 ? -3.776 -7.523 -4.922 1.00 96.62 85 ARG A N 1
ATOM 624 C CA . ARG A 1 85 ? -4.334 -8.293 -6.047 1.00 96.62 85 ARG A CA 1
ATOM 625 C C . ARG A 1 85 ? -4.384 -7.475 -7.337 1.00 96.62 85 ARG A C 1
ATOM 627 O O . ARG A 1 85 ? -4.151 -8.026 -8.412 1.00 96.62 85 ARG A O 1
ATOM 634 N N . ASP A 1 86 ? -4.617 -6.168 -7.246 1.00 97.88 86 ASP A N 1
ATOM 635 C CA . ASP A 1 86 ? -4.589 -5.264 -8.401 1.00 97.88 86 ASP A CA 1
ATOM 636 C C . ASP A 1 86 ? -3.162 -4.996 -8.874 1.00 97.88 86 ASP A C 1
ATOM 638 O O . ASP A 1 86 ? -2.905 -4.953 -10.077 1.00 97.88 86 ASP A O 1
ATOM 642 N N . VAL A 1 87 ? -2.212 -4.900 -7.942 1.00 97.44 87 VAL A N 1
ATOM 643 C CA . VAL A 1 87 ? -0.781 -4.802 -8.264 1.00 97.44 87 VAL A CA 1
ATOM 644 C C . VAL A 1 87 ? -0.310 -6.054 -9.002 1.00 97.44 87 VAL A C 1
ATOM 646 O O . VAL A 1 87 ? 0.333 -5.955 -10.049 1.00 97.44 87 VAL A O 1
ATOM 649 N N . GLY A 1 88 ? -0.683 -7.233 -8.496 1.00 94.19 88 GLY A N 1
ATOM 650 C CA . GLY A 1 88 ? -0.404 -8.515 -9.137 1.00 94.19 88 GLY A CA 1
ATOM 65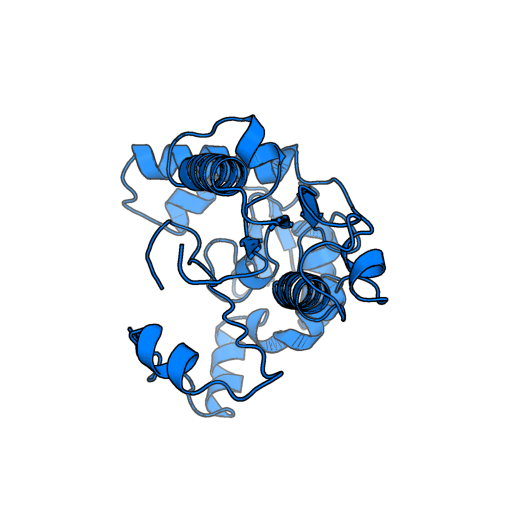1 C C . GLY A 1 88 ? -1.046 -8.626 -10.520 1.00 94.19 88 GLY A C 1
ATOM 652 O O . GLY A 1 88 ? -0.383 -9.056 -11.461 1.00 94.19 88 GLY A O 1
ATOM 653 N N . ALA A 1 89 ? -2.294 -8.175 -10.675 1.00 94.25 89 ALA A N 1
ATOM 654 C CA . ALA A 1 89 ? -2.977 -8.149 -11.968 1.00 94.25 89 ALA A CA 1
ATOM 655 C C . ALA A 1 89 ? -2.282 -7.216 -12.974 1.00 94.25 89 ALA A C 1
ATOM 657 O O . ALA A 1 89 ? -2.096 -7.607 -14.124 1.00 94.25 89 ALA A O 1
ATOM 658 N N . CYS A 1 90 ? -1.820 -6.036 -12.545 1.00 94.62 90 CYS A N 1
ATOM 659 C CA . CYS A 1 90 ? -1.048 -5.125 -13.396 1.00 94.62 90 CYS A CA 1
ATOM 660 C C . CYS A 1 90 ? 0.276 -5.757 -13.837 1.00 94.62 90 CYS A C 1
ATOM 662 O O . CYS A 1 90 ? 0.633 -5.695 -15.013 1.00 94.62 90 CYS A O 1
ATOM 664 N N . ALA A 1 91 ? 0.999 -6.392 -12.910 1.00 93.81 91 ALA A N 1
ATOM 665 C CA . ALA A 1 91 ? 2.243 -7.083 -13.228 1.00 93.81 91 ALA A CA 1
ATOM 666 C C . ALA A 1 91 ? 2.009 -8.246 -14.202 1.00 93.81 91 ALA A C 1
ATOM 668 O O . ALA A 1 91 ? 2.725 -8.370 -15.193 1.00 93.81 91 ALA A O 1
ATOM 669 N N . ALA A 1 92 ? 0.976 -9.057 -13.964 1.00 91.31 92 ALA A N 1
ATOM 670 C CA . ALA A 1 92 ? 0.596 -10.152 -14.848 1.00 91.31 92 ALA A CA 1
ATOM 671 C C . ALA A 1 92 ? 0.200 -9.646 -16.240 1.00 91.31 92 ALA A C 1
ATOM 673 O O . ALA A 1 92 ? 0.653 -10.208 -17.232 1.00 91.31 92 ALA A O 1
ATOM 674 N N . ALA A 1 93 ? -0.573 -8.560 -16.329 1.00 89.88 93 ALA A N 1
ATOM 675 C CA . ALA A 1 93 ? -0.950 -7.949 -17.599 1.00 89.88 93 ALA A CA 1
ATOM 676 C C . ALA A 1 93 ? 0.276 -7.471 -18.388 1.00 89.88 93 ALA A C 1
ATOM 678 O O . ALA A 1 93 ? 0.365 -7.733 -19.581 1.00 89.88 93 ALA A O 1
ATOM 679 N N . LEU A 1 94 ? 1.249 -6.835 -17.728 1.00 89.25 94 LEU A N 1
ATOM 680 C CA . LEU A 1 94 ? 2.500 -6.404 -18.364 1.00 89.25 94 LEU A CA 1
ATOM 681 C C . LEU A 1 94 ? 3.360 -7.585 -18.839 1.00 89.25 94 LEU A C 1
ATOM 683 O O . LEU A 1 94 ? 3.991 -7.495 -19.887 1.00 89.25 94 LEU A O 1
ATOM 687 N N . LEU A 1 95 ? 3.381 -8.690 -18.087 1.00 87.62 95 LEU A N 1
ATOM 688 C CA . LEU A 1 95 ? 4.162 -9.887 -18.422 1.00 87.62 95 LEU A CA 1
ATOM 689 C C . LEU A 1 95 ? 3.494 -10.777 -19.483 1.00 87.62 95 LEU A C 1
ATOM 691 O O . LEU A 1 95 ? 4.195 -11.465 -20.219 1.00 87.62 95 LEU A O 1
ATOM 695 N N . ALA A 1 96 ? 2.161 -10.784 -19.558 1.00 83.62 96 ALA A N 1
ATOM 696 C CA . ALA A 1 96 ? 1.383 -11.653 -20.443 1.00 83.62 96 ALA A CA 1
ATOM 697 C C . ALA A 1 96 ? 1.137 -11.067 -21.846 1.00 83.62 96 ALA A C 1
ATOM 699 O O . ALA A 1 96 ? 0.534 -11.736 -22.687 1.00 83.62 96 ALA A O 1
ATOM 700 N N . GLN A 1 97 ? 1.569 -9.830 -22.114 1.00 68.75 97 GLN A N 1
ATOM 701 C CA . GLN A 1 97 ? 1.397 -9.198 -23.425 1.00 68.75 97 GLN A CA 1
ATOM 702 C C . GLN A 1 97 ? 2.129 -10.011 -24.515 1.00 68.75 97 GLN A C 1
ATOM 704 O O . GLN A 1 97 ? 3.337 -10.252 -24.400 1.00 68.75 97 GLN A O 1
ATOM 709 N N . PRO A 1 98 ? 1.426 -10.463 -25.573 1.00 49.16 98 PRO A N 1
ATOM 710 C CA . PRO A 1 98 ? 2.033 -11.266 -26.627 1.00 49.16 98 PRO A CA 1
ATOM 711 C C . PRO A 1 98 ? 3.063 -10.436 -27.405 1.00 49.16 98 PRO A C 1
ATOM 713 O O . PRO A 1 98 ? 2.699 -9.454 -28.039 1.00 49.16 98 PRO A O 1
ATOM 716 N N . GLY A 1 99 ? 4.339 -10.850 -27.390 1.00 51.12 99 GLY A N 1
ATOM 717 C CA . GLY A 1 99 ? 5.398 -10.233 -28.208 1.00 51.12 99 GLY A CA 1
ATOM 718 C C . GLY A 1 99 ? 6.555 -9.537 -27.476 1.00 51.12 99 GLY A C 1
ATOM 719 O O . GLY A 1 99 ? 7.252 -8.735 -28.095 1.00 51.12 99 GLY A O 1
ATOM 720 N N . SER A 1 100 ? 6.831 -9.824 -26.199 1.00 45.88 100 SER A N 1
ATOM 721 C CA . SER A 1 100 ? 8.053 -9.305 -25.553 1.00 45.88 100 SER A CA 1
ATOM 722 C C . SER A 1 100 ? 9.308 -9.743 -26.336 1.00 45.88 100 SER A C 1
ATOM 724 O O . SER A 1 100 ? 9.570 -10.947 -26.428 1.00 45.88 100 SER A O 1
ATOM 726 N N . PRO A 1 101 ? 10.074 -8.801 -26.933 1.00 45.88 101 PRO A N 1
ATOM 727 C CA . PRO A 1 101 ? 10.921 -7.894 -26.147 1.00 45.88 101 PRO A CA 1
ATOM 728 C C . PRO A 1 101 ? 10.839 -6.387 -26.487 1.00 45.88 101 PRO A C 1
ATOM 730 O O . PRO A 1 101 ? 11.614 -5.615 -25.927 1.00 45.88 101 PRO A O 1
ATOM 733 N N . ALA A 1 102 ? 9.981 -5.935 -27.411 1.00 50.41 102 ALA A N 1
ATOM 734 C CA . ALA A 1 102 ? 10.083 -4.569 -27.952 1.00 50.41 102 ALA A CA 1
ATOM 735 C C . ALA A 1 102 ? 8.783 -3.964 -28.514 1.00 50.41 102 ALA A C 1
ATOM 737 O O . ALA A 1 102 ? 8.861 -3.079 -29.367 1.00 50.41 102 ALA A O 1
ATOM 738 N N . ASP A 1 103 ? 7.602 -4.360 -28.031 1.00 53.66 103 ASP A N 1
ATOM 739 C CA . ASP A 1 103 ? 6.454 -3.454 -28.157 1.00 53.66 103 ASP A CA 1
ATOM 740 C C . ASP A 1 103 ? 6.690 -2.283 -27.192 1.00 53.66 103 ASP A C 1
ATOM 742 O O . ASP A 1 103 ? 6.527 -2.369 -25.975 1.00 53.66 103 ASP A O 1
ATOM 746 N N . SER A 1 104 ? 7.211 -1.196 -27.760 1.00 58.09 104 SER A N 1
ATOM 747 C CA . SER A 1 104 ? 7.862 -0.057 -27.102 1.00 58.09 104 SER A CA 1
ATOM 748 C C . SER A 1 104 ? 7.012 0.722 -26.095 1.00 58.09 104 SER A C 1
ATOM 750 O O . SER A 1 104 ? 7.497 1.691 -25.521 1.00 58.09 104 SER A O 1
ATOM 752 N N . THR A 1 105 ? 5.747 0.363 -25.896 1.00 72.50 105 THR A N 1
ATOM 753 C CA . THR A 1 105 ? 4.794 1.198 -25.158 1.00 72.50 105 THR A CA 1
ATOM 754 C C . THR A 1 105 ? 5.040 1.207 -23.648 1.00 72.50 105 THR A C 1
ATOM 756 O O . THR A 1 105 ? 4.831 2.238 -23.013 1.00 72.50 105 THR A O 1
ATOM 759 N N . HIS A 1 106 ? 5.497 0.094 -23.060 1.00 86.44 106 HIS A N 1
ATOM 760 C CA . HIS A 1 106 ? 5.659 -0.030 -21.600 1.00 86.44 106 HIS A CA 1
ATOM 761 C C . HIS A 1 106 ? 7.119 -0.086 -21.134 1.00 86.44 106 HIS A C 1
ATOM 763 O O . HIS A 1 106 ? 7.397 0.089 -19.945 1.00 86.44 106 HIS A O 1
ATOM 769 N N . SER A 1 107 ? 8.060 -0.293 -22.059 1.00 87.81 107 SER A N 1
ATOM 770 C CA . SER A 1 107 ? 9.484 -0.322 -21.730 1.00 87.81 107 SER A CA 1
ATOM 771 C C . SER A 1 107 ? 9.964 1.057 -21.273 1.00 87.81 107 SER A C 1
ATOM 773 O O . SER A 1 107 ? 9.778 2.056 -21.962 1.00 87.81 107 SER A O 1
ATOM 775 N N . GLY A 1 108 ? 10.619 1.102 -20.116 1.00 88.62 108 GLY A N 1
ATOM 776 C CA . GLY A 1 108 ? 11.053 2.323 -19.442 1.00 88.62 108 GLY A CA 1
ATOM 777 C C . GLY A 1 108 ? 9.927 3.082 -18.736 1.00 88.62 108 GLY A C 1
ATOM 778 O O . GLY A 1 108 ? 10.201 4.116 -18.130 1.00 88.62 108 GLY A O 1
ATOM 779 N N . ALA A 1 109 ? 8.679 2.602 -18.796 1.00 92.50 109 ALA A N 1
ATOM 780 C CA . ALA A 1 109 ? 7.565 3.254 -18.125 1.00 92.50 109 ALA A CA 1
ATOM 781 C C . ALA A 1 109 ? 7.618 3.026 -16.608 1.00 92.50 109 ALA A C 1
ATOM 783 O O . ALA A 1 109 ? 7.984 1.951 -16.124 1.00 92.50 109 ALA A O 1
ATOM 784 N N . THR A 1 110 ? 7.164 4.036 -15.875 1.00 95.19 110 THR A N 1
ATOM 785 C CA . THR A 1 110 ? 6.878 3.958 -14.445 1.00 95.19 110 THR A CA 1
ATOM 786 C C . THR A 1 110 ? 5.407 4.271 -14.257 1.00 95.19 110 THR A C 1
ATOM 788 O O . THR A 1 110 ? 4.924 5.279 -14.770 1.00 95.19 110 THR A O 1
ATOM 791 N N . TYR A 1 111 ? 4.703 3.410 -13.534 1.00 96.12 111 TYR A N 1
ATOM 792 C CA . TYR A 1 111 ? 3.305 3.609 -13.204 1.00 96.12 111 TYR A CA 1
ATOM 793 C C . TYR A 1 111 ? 3.109 3.686 -11.700 1.00 96.12 111 TYR A C 1
ATOM 795 O O . TYR A 1 111 ? 3.384 2.715 -10.993 1.00 96.12 111 TYR A O 1
ATOM 803 N N . ASP A 1 112 ? 2.567 4.802 -11.229 1.00 97.25 112 ASP A N 1
ATOM 804 C CA . ASP A 1 112 ? 1.942 4.855 -9.916 1.00 97.25 112 ASP A CA 1
ATOM 805 C C . ASP A 1 112 ? 0.624 4.069 -9.948 1.00 97.25 112 ASP A C 1
ATOM 807 O O . ASP A 1 112 ? -0.126 4.111 -10.934 1.00 97.25 112 ASP A O 1
ATOM 811 N N . LEU A 1 113 ? 0.385 3.294 -8.889 1.00 98.12 113 LEU A N 1
ATOM 812 C CA . LEU A 1 113 ? -0.817 2.480 -8.736 1.00 98.12 113 LEU A CA 1
ATOM 813 C C . LEU A 1 113 ? -1.571 2.887 -7.476 1.00 98.12 113 LEU A C 1
ATOM 815 O O . LEU A 1 113 ? -1.001 2.937 -6.386 1.00 98.12 113 LEU A O 1
ATOM 819 N N . SER A 1 114 ? -2.873 3.091 -7.622 1.00 98.56 114 SER A N 1
ATOM 820 C CA . SER A 1 114 ? -3.778 3.426 -6.529 1.00 98.56 114 SER A CA 1
ATOM 821 C C . SER A 1 114 ? -5.053 2.589 -6.580 1.00 98.56 114 SER A C 1
ATOM 823 O O . SER A 1 114 ? -5.389 2.008 -7.614 1.00 98.56 114 SER A O 1
ATOM 825 N N . GLY A 1 115 ? -5.808 2.593 -5.481 1.00 98.19 115 GLY A N 1
ATOM 826 C CA . GLY A 1 115 ? -7.228 2.245 -5.524 1.00 98.19 115 GLY A CA 1
ATOM 827 C C . GLY A 1 115 ? -8.054 3.269 -6.316 1.00 98.19 115 GLY A C 1
ATOM 828 O O . GLY A 1 115 ? -7.516 4.282 -6.776 1.00 98.19 115 GLY A O 1
ATOM 829 N N . PRO A 1 116 ? -9.373 3.046 -6.449 1.00 97.88 116 PRO A N 1
ATOM 830 C CA . PRO A 1 116 ? -10.251 3.883 -7.271 1.00 97.88 116 PRO A CA 1
ATOM 831 C C . PRO A 1 116 ? -10.590 5.238 -6.626 1.00 97.88 116 PRO A C 1
ATOM 833 O O . PRO A 1 116 ? -11.192 6.095 -7.267 1.00 97.88 116 PRO A O 1
ATOM 836 N N . ALA A 1 117 ? -10.242 5.436 -5.352 1.00 97.56 117 ALA A N 1
ATOM 837 C CA . ALA A 1 117 ? -10.467 6.673 -4.618 1.00 97.56 117 ALA A CA 1
ATOM 838 C C . ALA A 1 117 ? -9.439 6.829 -3.491 1.00 97.56 117 ALA A C 1
ATOM 840 O O . ALA A 1 117 ? -8.960 5.840 -2.936 1.00 97.56 117 ALA A O 1
ATOM 841 N N . ALA A 1 118 ? -9.149 8.073 -3.112 1.00 97.31 118 ALA A N 1
ATOM 842 C CA . ALA A 1 118 ? -8.449 8.375 -1.871 1.00 97.31 118 ALA A CA 1
ATOM 843 C C . ALA A 1 118 ? -9.448 8.456 -0.726 1.00 97.31 118 ALA A C 1
ATOM 845 O O . ALA A 1 118 ? -10.392 9.247 -0.797 1.00 97.31 118 ALA A O 1
ATOM 846 N N . VAL A 1 119 ? -9.229 7.663 0.317 1.00 95.94 119 VAL A N 1
ATOM 847 C CA . VAL A 1 119 ? -10.154 7.514 1.445 1.00 95.94 119 VAL A CA 1
ATOM 848 C C . VAL A 1 119 ? -9.470 7.818 2.765 1.00 95.94 119 VAL A C 1
ATOM 850 O O . VAL A 1 119 ? -8.262 7.617 2.901 1.00 95.94 119 VAL A O 1
ATOM 853 N N . ALA A 1 120 ? -10.243 8.294 3.734 1.00 95.44 120 ALA A N 1
ATOM 854 C CA . ALA A 1 120 ? -9.793 8.426 5.107 1.00 95.44 120 ALA A CA 1
ATOM 855 C C . ALA A 1 120 ? -10.202 7.190 5.911 1.00 95.44 120 ALA A C 1
ATOM 857 O O . ALA A 1 120 ? -11.295 6.641 5.745 1.00 95.44 120 ALA A O 1
ATOM 858 N N . VAL A 1 121 ? -9.327 6.743 6.815 1.00 91.25 121 VAL A N 1
ATOM 859 C CA . VAL A 1 121 ? -9.609 5.557 7.634 1.00 91.25 121 VAL A CA 1
ATOM 860 C C . VAL A 1 121 ? -10.806 5.792 8.559 1.00 91.25 121 VAL A C 1
ATOM 862 O O . VAL A 1 121 ? -11.572 4.866 8.809 1.00 91.25 121 VAL A O 1
ATOM 865 N N . GLY A 1 122 ? -10.992 7.022 9.044 1.00 92.31 122 GLY A N 1
ATOM 866 C CA . GLY A 1 122 ? -12.095 7.379 9.933 1.00 92.31 122 GLY A CA 1
ATOM 867 C C . GLY A 1 122 ? -13.432 7.629 9.250 1.00 92.31 122 GLY A C 1
ATOM 868 O O . GLY A 1 122 ? -14.438 7.666 9.954 1.00 92.31 122 GLY A O 1
ATOM 869 N N . ASP A 1 123 ? -13.455 7.714 7.919 1.00 92.50 123 ASP A N 1
ATOM 870 C CA . ASP A 1 123 ? -14.673 7.956 7.149 1.00 92.50 123 ASP A CA 1
ATOM 871 C C . ASP A 1 123 ? -15.057 6.703 6.353 1.00 92.50 123 ASP A C 1
ATOM 873 O O . ASP A 1 123 ? -15.867 5.897 6.814 1.00 92.50 123 ASP A O 1
ATOM 877 N N . GLU A 1 124 ? -14.479 6.492 5.167 1.00 92.44 124 GLU A N 1
ATOM 878 C CA . GLU A 1 124 ? -14.946 5.438 4.265 1.00 92.44 124 GLU A CA 1
ATOM 879 C C . GLU A 1 124 ? -14.567 4.031 4.747 1.00 92.44 124 GLU A C 1
ATOM 881 O O . GLU A 1 124 ? -15.407 3.131 4.687 1.00 92.44 124 GLU A O 1
ATOM 886 N N . LEU A 1 125 ? -13.353 3.825 5.284 1.00 89.88 125 LEU A N 1
ATOM 887 C CA . LEU A 1 125 ? -12.998 2.517 5.860 1.00 89.88 125 LEU A CA 1
ATOM 888 C C . LEU A 1 125 ? -13.840 2.236 7.109 1.00 89.88 125 LEU A C 1
ATOM 890 O O . LEU A 1 125 ? -14.370 1.135 7.260 1.00 89.88 125 LEU A O 1
ATOM 894 N N . ALA A 1 126 ? -14.004 3.229 7.988 1.00 91.62 126 ALA A N 1
ATOM 895 C CA . ALA A 1 126 ? -14.815 3.075 9.188 1.00 91.62 126 ALA A CA 1
ATOM 896 C C . ALA A 1 126 ? -16.288 2.792 8.868 1.00 91.62 126 ALA A C 1
ATOM 898 O O . ALA A 1 126 ? -16.928 2.001 9.562 1.00 91.62 126 ALA A O 1
ATOM 899 N N . SER A 1 127 ? -16.821 3.397 7.805 1.00 90.81 127 SER A N 1
ATOM 900 C CA . SER A 1 127 ? -18.175 3.141 7.317 1.00 90.81 127 SER A CA 1
ATOM 901 C C . SER A 1 127 ? -18.320 1.720 6.766 1.00 90.81 127 SER A C 1
ATOM 903 O O . SER A 1 127 ? -19.226 1.002 7.194 1.00 90.81 127 SER A O 1
ATOM 905 N N . ALA A 1 128 ? -17.390 1.281 5.908 1.00 89.75 128 ALA A N 1
ATOM 906 C CA . ALA A 1 128 ? -17.380 -0.076 5.362 1.00 89.75 128 ALA A CA 1
ATOM 907 C C . ALA A 1 128 ? -17.289 -1.134 6.471 1.00 89.75 128 ALA A C 1
ATOM 909 O O . ALA A 1 128 ? -18.026 -2.117 6.465 1.00 89.75 128 ALA A O 1
ATOM 910 N N . VAL A 1 129 ? -16.435 -0.908 7.474 1.00 88.94 129 VAL A N 1
ATOM 911 C CA . VAL A 1 129 ? -16.319 -1.817 8.617 1.00 88.94 129 VAL A CA 1
ATOM 912 C C . VAL A 1 129 ? -17.547 -1.722 9.522 1.00 88.94 129 VAL A C 1
ATOM 914 O O . VAL A 1 129 ? -18.042 -2.758 9.943 1.00 88.94 129 VAL A O 1
ATOM 917 N N . SER A 1 130 ? -18.120 -0.539 9.772 1.00 88.06 130 SER A N 1
ATOM 918 C CA . SER A 1 130 ? -19.345 -0.397 10.584 1.00 88.06 130 SER A CA 1
ATOM 919 C C . SER A 1 130 ? -20.514 -1.218 10.042 1.00 88.06 130 SER A C 1
ATOM 921 O O . SER A 1 130 ? -21.308 -1.722 10.831 1.00 88.06 130 SER A O 1
ATOM 923 N N . ALA A 1 131 ? -20.609 -1.405 8.722 1.00 85.81 131 ALA A N 1
ATOM 924 C CA . ALA A 1 131 ? -21.639 -2.245 8.106 1.00 85.81 131 ALA A CA 1
ATOM 925 C C . ALA A 1 131 ? -21.545 -3.732 8.512 1.00 85.81 131 ALA A C 1
ATOM 927 O O . ALA A 1 131 ? -22.537 -4.456 8.429 1.00 85.81 131 ALA A O 1
ATOM 928 N N . LEU A 1 132 ? -20.377 -4.182 8.985 1.00 82.44 132 LEU A N 1
ATOM 929 C CA . LEU A 1 132 ? -20.132 -5.545 9.465 1.00 82.44 132 LEU A CA 1
ATOM 930 C C . LEU A 1 132 ? -20.368 -5.705 10.977 1.00 82.44 132 LEU A C 1
ATOM 932 O O . LEU A 1 132 ? -20.301 -6.823 11.494 1.00 82.44 132 LEU A O 1
ATOM 936 N N . HIS A 1 133 ? -20.608 -4.609 11.705 1.00 75.94 133 HIS A N 1
ATOM 937 C CA . HIS A 1 133 ? -20.686 -4.594 13.167 1.00 75.94 133 HIS A CA 1
ATOM 938 C C . HIS A 1 133 ? -22.091 -4.228 13.662 1.00 75.94 133 HIS A C 1
ATOM 940 O O . HIS A 1 133 ? -22.802 -3.443 13.038 1.00 75.94 133 HIS A O 1
ATOM 946 N N . PRO A 1 134 ? -22.515 -4.757 14.825 1.00 72.19 134 PRO A N 1
ATOM 947 C CA . PRO A 1 134 ? -23.815 -4.425 15.409 1.00 72.19 134 PRO A CA 1
ATOM 948 C C . PRO A 1 134 ? -23.869 -3.013 16.014 1.00 72.19 134 PRO A C 1
ATOM 950 O O . PRO A 1 134 ? -24.955 -2.526 16.323 1.00 72.19 134 PRO A O 1
ATOM 953 N N . GLN A 1 135 ? -22.716 -2.375 16.233 1.00 75.62 135 GLN A N 1
ATOM 954 C CA . GLN A 1 135 ? -22.610 -1.010 16.741 1.00 75.62 135 GLN A CA 1
ATOM 955 C C . GLN A 1 135 ? -21.741 -0.172 15.797 1.00 75.62 135 GLN A C 1
ATOM 957 O O . GLN A 1 135 ? -20.812 -0.723 15.202 1.00 75.62 135 GLN A O 1
ATOM 962 N N . PRO A 1 136 ? -22.011 1.142 15.668 1.00 81.12 136 PRO A N 1
ATOM 963 C CA . PRO A 1 136 ? -21.152 2.038 14.906 1.00 81.12 136 PRO A CA 1
ATOM 964 C C . PRO A 1 136 ? -19.733 2.024 15.464 1.00 81.12 136 PRO A C 1
ATOM 966 O O . PRO A 1 136 ? -19.557 2.060 16.684 1.00 81.12 136 PRO A O 1
ATOM 969 N N . ILE A 1 137 ? -18.736 2.028 14.583 1.00 89.50 137 ILE A N 1
ATOM 970 C CA . ILE A 1 137 ? -17.343 2.144 15.006 1.00 89.50 137 ILE A CA 1
ATOM 971 C C . ILE A 1 137 ? -16.898 3.604 14.939 1.00 89.50 137 ILE A C 1
ATOM 973 O O . ILE A 1 137 ? -17.376 4.383 14.116 1.00 89.50 137 ILE A O 1
ATOM 977 N N . THR A 1 138 ? -15.984 3.998 15.818 1.00 92.50 138 THR A N 1
ATOM 978 C CA . THR A 1 138 ? -15.397 5.342 15.815 1.00 92.50 138 THR A CA 1
ATOM 979 C C . THR A 1 138 ? -13.891 5.235 15.707 1.00 92.50 138 THR A C 1
ATOM 981 O O . THR A 1 138 ? -13.256 4.581 16.533 1.00 92.50 138 THR A O 1
ATOM 984 N N . VAL A 1 139 ? -13.317 5.917 14.720 1.00 95.00 139 VAL A N 1
ATOM 985 C CA . VAL A 1 139 ? -11.867 6.040 14.588 1.00 95.00 139 VAL A CA 1
ATOM 986 C C . VAL A 1 139 ? -11.471 7.487 14.834 1.00 95.00 139 VAL A C 1
ATOM 988 O O . VAL A 1 139 ? -11.911 8.389 14.125 1.00 95.00 139 VAL A O 1
ATOM 991 N N . THR A 1 140 ? -10.640 7.718 15.843 1.00 96.12 140 THR A N 1
ATOM 992 C CA . THR A 1 140 ? -10.098 9.043 16.158 1.00 96.12 140 THR A CA 1
ATOM 993 C C . THR A 1 140 ? -8.659 9.179 15.662 1.00 96.12 140 THR A C 1
ATOM 995 O O . THR A 1 140 ? -7.950 8.178 15.534 1.00 96.12 140 THR A O 1
ATOM 998 N N . PRO A 1 141 ? -8.191 10.399 15.360 1.00 96.19 141 PRO A N 1
ATOM 999 C CA . PRO A 1 141 ? -6.806 10.606 14.962 1.00 96.19 141 PRO A CA 1
ATOM 1000 C C . PRO A 1 141 ? -5.846 10.311 16.119 1.00 96.19 141 PRO A C 1
ATOM 1002 O O . PRO A 1 141 ? -6.117 10.664 17.266 1.00 96.19 141 PRO A O 1
ATOM 1005 N N . CYS A 1 142 ? -4.701 9.723 15.791 1.00 94.81 142 CYS A N 1
ATOM 1006 C CA . CYS A 1 142 ? -3.500 9.726 16.625 1.00 94.81 142 CYS A CA 1
ATOM 1007 C C . CYS A 1 142 ? -2.283 10.071 15.761 1.00 94.81 142 CYS A C 1
ATOM 1009 O O . CYS A 1 142 ? -2.365 10.139 14.538 1.00 94.81 142 CYS A O 1
ATOM 1011 N N . THR A 1 143 ? -1.138 10.311 16.378 1.00 93.12 143 THR A N 1
ATOM 1012 C CA . THR A 1 143 ? 0.125 10.515 15.667 1.00 93.12 143 THR A CA 1
ATOM 1013 C C . THR A 1 143 ? 0.776 9.179 15.300 1.00 93.12 143 THR A C 1
ATOM 1015 O O . THR A 1 143 ? 0.551 8.149 15.941 1.00 93.12 143 THR A O 1
ATOM 1018 N N . ALA A 1 144 ? 1.650 9.191 14.288 1.00 91.12 144 ALA A N 1
ATOM 1019 C CA . ALA A 1 144 ? 2.473 8.028 13.947 1.00 91.12 144 ALA A CA 1
ATOM 1020 C C . ALA A 1 144 ? 3.316 7.546 15.144 1.00 91.12 144 ALA A C 1
ATOM 1022 O O . ALA A 1 144 ? 3.423 6.343 15.377 1.00 91.12 144 ALA A O 1
ATOM 1023 N N . SER A 1 145 ? 3.851 8.485 15.932 1.00 91.50 145 SER A N 1
ATOM 1024 C CA . SER A 1 145 ? 4.646 8.189 17.128 1.00 91.50 145 SER A CA 1
ATOM 1025 C C . SER A 1 145 ? 3.823 7.475 18.207 1.00 91.50 145 SER A C 1
ATOM 1027 O O . SER A 1 145 ? 4.253 6.453 18.741 1.00 91.50 145 SER A O 1
ATOM 1029 N N . GLU A 1 146 ? 2.595 7.936 18.474 1.00 93.44 146 GLU A N 1
ATOM 1030 C CA . GLU A 1 146 ? 1.677 7.275 19.416 1.00 93.44 146 GLU A CA 1
ATOM 1031 C C . GLU A 1 146 ? 1.313 5.857 18.960 1.00 93.44 146 GLU A C 1
ATOM 1033 O O . GLU A 1 146 ? 1.318 4.924 19.771 1.00 93.44 146 GLU A O 1
ATOM 1038 N N . LEU A 1 147 ? 1.045 5.665 17.661 1.00 91.62 147 LEU A N 1
ATOM 1039 C CA . LEU A 1 147 ? 0.792 4.333 17.112 1.00 91.62 147 LEU A CA 1
ATOM 1040 C C . LEU A 1 147 ? 2.006 3.413 17.309 1.00 91.62 147 LEU A C 1
ATOM 1042 O O . LEU A 1 147 ? 1.844 2.291 17.793 1.00 91.62 147 LEU A O 1
ATOM 1046 N N . LEU A 1 148 ? 3.209 3.877 16.957 1.00 89.88 148 LEU A N 1
ATOM 1047 C CA . LEU A 1 148 ? 4.449 3.105 17.067 1.00 89.88 148 LEU A CA 1
ATOM 1048 C C . LEU A 1 148 ? 4.768 2.742 18.518 1.00 89.88 148 LEU A C 1
ATOM 1050 O O . LEU A 1 148 ? 5.074 1.584 18.798 1.00 89.88 148 LEU A O 1
ATOM 1054 N N . ALA A 1 149 ? 4.616 3.683 19.452 1.00 90.81 149 ALA A N 1
ATOM 1055 C CA . ALA A 1 149 ? 4.816 3.434 20.878 1.00 90.81 149 ALA A CA 1
ATOM 1056 C C . ALA A 1 149 ? 3.875 2.341 21.416 1.00 90.81 149 ALA A C 1
ATOM 1058 O O . ALA A 1 149 ? 4.284 1.521 22.240 1.00 90.81 149 ALA A O 1
ATOM 1059 N N . ARG A 1 150 ? 2.627 2.298 20.928 1.00 89.38 150 ARG A N 1
ATOM 1060 C CA . ARG A 1 150 ? 1.621 1.301 21.324 1.00 89.38 150 ARG A CA 1
ATOM 1061 C C . ARG A 1 150 ? 1.819 -0.058 20.651 1.00 89.38 150 ARG A C 1
ATOM 1063 O O . ARG A 1 150 ? 1.647 -1.086 21.301 1.00 89.38 150 ARG A O 1
ATOM 1070 N N . ARG A 1 151 ? 2.114 -0.079 19.348 1.00 85.69 151 ARG A N 1
ATOM 1071 C CA . ARG A 1 151 ? 2.142 -1.307 18.528 1.00 85.69 151 ARG A CA 1
ATOM 1072 C C . ARG A 1 151 ? 3.509 -1.978 18.485 1.00 85.69 151 ARG A C 1
ATOM 1074 O O . ARG A 1 151 ? 3.578 -3.185 18.285 1.00 85.69 151 ARG A O 1
ATOM 1081 N N . MET A 1 152 ? 4.582 -1.214 18.653 1.00 86.00 152 MET A N 1
ATOM 1082 C CA . MET A 1 152 ? 5.956 -1.686 18.496 1.00 86.00 152 MET A CA 1
ATOM 1083 C C . MET A 1 152 ? 6.854 -1.159 19.630 1.00 86.00 152 MET A C 1
ATOM 1085 O O . MET A 1 152 ? 7.847 -0.464 19.380 1.00 86.00 152 MET A O 1
ATOM 1089 N N . PRO A 1 153 ? 6.521 -1.473 20.898 1.00 87.62 153 PRO A N 1
ATOM 1090 C CA . PRO A 1 153 ? 7.313 -1.022 22.033 1.00 87.62 153 PRO A CA 1
ATOM 1091 C C . PRO A 1 153 ? 8.746 -1.565 21.937 1.00 87.62 153 PRO A C 1
ATOM 1093 O O . PRO A 1 153 ? 8.963 -2.745 21.670 1.00 87.62 153 PRO A O 1
ATOM 1096 N N . GLY A 1 154 ? 9.734 -0.700 22.176 1.00 88.12 154 GLY A N 1
ATOM 1097 C CA . GLY A 1 154 ? 11.153 -1.076 22.147 1.00 88.12 154 GLY A CA 1
ATOM 1098 C C . GLY A 1 154 ? 11.824 -1.011 20.771 1.00 88.12 154 GLY A C 1
ATOM 1099 O O . GLY A 1 154 ? 12.980 -1.417 20.653 1.00 88.12 154 GLY A O 1
ATOM 1100 N N . LEU A 1 155 ? 11.147 -0.475 19.748 1.00 86.94 155 LEU A N 1
ATOM 1101 C CA . LEU A 1 155 ? 11.777 -0.117 18.474 1.00 86.94 155 LEU A CA 1
ATOM 1102 C C . LEU A 1 155 ? 13.043 0.729 18.705 1.00 86.94 155 LEU A C 1
ATOM 1104 O O . LEU A 1 155 ? 12.985 1.732 19.424 1.00 86.94 155 LEU A O 1
ATOM 1108 N N . PRO A 1 156 ? 14.180 0.391 18.070 1.00 87.94 156 PRO A N 1
ATOM 1109 C CA . PRO A 1 156 ? 15.348 1.259 18.087 1.00 87.94 156 PRO A CA 1
ATOM 1110 C C . PRO A 1 156 ? 14.993 2.646 17.541 1.00 87.94 156 PRO A C 1
ATOM 1112 O O . PRO A 1 156 ? 14.367 2.753 16.486 1.00 87.94 156 PRO A O 1
ATOM 1115 N N . ALA A 1 157 ? 15.431 3.707 18.225 1.00 88.25 157 ALA A N 1
ATOM 1116 C CA . ALA A 1 157 ? 15.055 5.085 17.891 1.00 88.25 157 ALA A CA 1
ATOM 1117 C C . ALA A 1 157 ? 15.261 5.469 16.406 1.00 88.25 157 ALA A C 1
ATOM 1119 O O . ALA A 1 157 ? 14.364 6.095 15.842 1.00 88.25 157 ALA A O 1
ATOM 1120 N N . PRO A 1 158 ? 16.351 5.060 15.719 1.00 83.19 158 PRO A N 1
ATOM 1121 C CA . PRO A 1 158 ? 16.505 5.344 14.289 1.00 83.19 158 PRO A CA 1
ATOM 1122 C C . PRO A 1 158 ? 15.442 4.672 13.407 1.00 83.19 158 PRO A C 1
ATOM 1124 O O . PRO A 1 158 ? 15.036 5.231 12.395 1.00 83.19 158 PRO A O 1
ATOM 1127 N N . VAL A 1 159 ? 14.977 3.477 13.783 1.00 83.75 159 VAL A N 1
ATOM 1128 C CA . VAL A 1 159 ? 13.934 2.751 13.043 1.00 83.75 159 VAL A CA 1
ATOM 1129 C C . VAL A 1 159 ? 12.570 3.393 13.286 1.00 83.75 159 VAL A C 1
ATOM 1131 O O . VAL A 1 159 ? 11.823 3.595 12.333 1.00 83.75 159 VAL A O 1
ATOM 1134 N N . ALA A 1 160 ? 12.274 3.775 14.535 1.00 86.44 160 ALA A N 1
ATOM 1135 C CA . ALA A 1 160 ? 11.055 4.509 14.870 1.00 86.44 160 ALA A CA 1
ATOM 1136 C C . ALA A 1 160 ? 10.963 5.826 14.084 1.00 86.44 160 ALA A C 1
ATOM 1138 O O . ALA A 1 160 ? 9.956 6.063 13.431 1.00 86.44 160 ALA A O 1
ATOM 1139 N N . ALA A 1 161 ? 12.040 6.619 14.048 1.00 85.88 161 ALA A N 1
ATOM 1140 C CA . ALA A 1 161 ? 12.077 7.878 13.301 1.00 85.88 161 ALA A CA 1
ATOM 1141 C C . ALA A 1 161 ? 11.827 7.688 11.791 1.00 85.88 161 ALA A C 1
ATOM 1143 O O . ALA A 1 161 ? 11.102 8.473 11.180 1.00 85.88 161 ALA A O 1
ATOM 1144 N N . ASN A 1 162 ? 12.376 6.627 11.187 1.00 84.00 162 ASN A N 1
ATOM 1145 C CA . ASN A 1 162 ? 12.130 6.321 9.774 1.00 84.00 162 ASN A CA 1
ATOM 1146 C C . ASN A 1 162 ? 10.666 5.935 9.515 1.00 84.00 162 ASN A C 1
ATOM 1148 O O . ASN A 1 162 ? 10.084 6.382 8.528 1.00 84.00 162 ASN A O 1
ATOM 1152 N N . LEU A 1 163 ? 10.060 5.130 10.396 1.00 86.19 163 LEU A N 1
ATOM 1153 C CA . LEU A 1 163 ? 8.648 4.752 10.286 1.00 86.19 163 LEU A CA 1
ATOM 1154 C C . LEU A 1 163 ? 7.715 5.944 10.528 1.00 86.19 163 LEU A C 1
ATOM 1156 O O . LEU A 1 163 ? 6.732 6.094 9.810 1.00 86.19 163 LEU A O 1
ATOM 1160 N N . GLU A 1 164 ? 8.029 6.815 11.489 1.00 89.19 164 GLU A N 1
ATOM 1161 C CA . GLU A 1 164 ? 7.292 8.064 11.714 1.00 89.19 164 GLU A CA 1
ATOM 1162 C C . GLU A 1 164 ? 7.312 8.947 10.466 1.00 89.19 164 GLU A C 1
ATOM 1164 O O . GLU A 1 164 ? 6.258 9.407 10.028 1.00 89.19 164 GLU A O 1
ATOM 1169 N N . GLY A 1 165 ? 8.491 9.125 9.860 1.00 87.50 165 GLY A N 1
ATOM 1170 C CA . GLY A 1 165 ? 8.644 9.859 8.606 1.00 87.50 165 GLY A CA 1
ATOM 1171 C C . GLY A 1 165 ? 7.817 9.244 7.479 1.00 87.50 165 GLY A C 1
ATOM 1172 O O . GLY A 1 165 ? 7.039 9.950 6.845 1.00 87.50 165 GLY A O 1
ATOM 1173 N N . PHE A 1 166 ? 7.918 7.927 7.276 1.00 87.12 166 PHE A N 1
ATOM 1174 C CA . PHE A 1 166 ? 7.143 7.203 6.264 1.00 87.12 166 PHE A CA 1
ATOM 1175 C C . PHE A 1 166 ? 5.629 7.383 6.435 1.00 87.12 166 PHE A C 1
ATOM 1177 O O . PHE A 1 166 ? 4.932 7.719 5.478 1.00 87.12 166 PHE A O 1
ATOM 1184 N N . LEU A 1 167 ? 5.115 7.210 7.655 1.00 89.88 167 LEU A N 1
ATOM 1185 C CA . LEU A 1 167 ? 3.693 7.401 7.938 1.00 89.88 167 LEU A CA 1
ATOM 1186 C C . LEU A 1 167 ? 3.262 8.860 7.756 1.00 89.88 167 LEU A C 1
ATOM 1188 O O . LEU A 1 167 ? 2.156 9.102 7.281 1.00 89.88 167 LEU A O 1
ATOM 1192 N N . ALA A 1 168 ? 4.119 9.831 8.076 1.00 89.31 168 ALA A N 1
ATOM 1193 C CA . ALA A 1 168 ? 3.824 11.238 7.822 1.00 89.31 168 ALA A CA 1
ATOM 1194 C C . ALA A 1 168 ? 3.665 11.530 6.319 1.00 89.31 168 ALA A C 1
ATOM 1196 O O . ALA A 1 168 ? 2.716 12.218 5.945 1.00 89.31 168 ALA A O 1
ATOM 1197 N N . VAL A 1 169 ? 4.520 10.956 5.460 1.00 89.94 169 VAL A N 1
ATOM 1198 C CA . VAL A 1 169 ? 4.396 11.093 3.994 1.00 89.94 169 VAL A CA 1
ATOM 1199 C C . VAL A 1 169 ? 3.074 10.514 3.506 1.00 89.94 169 VAL A C 1
ATOM 1201 O O . VAL A 1 169 ? 2.325 11.175 2.787 1.00 89.94 169 VAL A O 1
ATOM 1204 N N . LEU A 1 170 ? 2.757 9.288 3.934 1.00 89.31 170 LEU A N 1
ATOM 1205 C CA . LEU A 1 170 ? 1.506 8.629 3.561 1.00 89.31 170 LEU A CA 1
ATOM 1206 C C . LEU A 1 170 ? 0.288 9.472 3.958 1.00 89.31 170 LEU A C 1
ATOM 1208 O O . LEU A 1 170 ? -0.634 9.630 3.164 1.00 89.31 170 LEU A O 1
ATOM 1212 N N . GLY A 1 171 ? 0.305 10.052 5.160 1.00 88.31 171 GLY A N 1
ATOM 1213 C CA . GLY A 1 171 ? -0.790 10.870 5.677 1.00 88.31 171 GLY A CA 1
ATOM 1214 C C . GLY A 1 171 ? -0.923 12.265 5.051 1.00 88.31 171 GLY A C 1
ATOM 1215 O O . GLY A 1 171 ? -1.934 12.925 5.282 1.00 88.31 171 GLY A O 1
ATOM 1216 N N . GLY A 1 172 ? 0.069 12.733 4.288 1.00 88.62 172 GLY A N 1
ATOM 1217 C CA . GLY A 1 172 ? 0.078 14.082 3.710 1.00 88.62 172 GLY A CA 1
ATOM 1218 C C . GLY A 1 172 ? 0.023 14.124 2.184 1.00 88.62 172 GLY A C 1
ATOM 1219 O O . GLY A 1 172 ? -0.611 15.014 1.621 1.00 88.62 172 GLY A O 1
ATOM 1220 N N . GLU A 1 173 ? 0.670 13.171 1.514 1.00 91.06 173 GLU A N 1
ATOM 1221 C CA . GLU A 1 173 ? 1.031 13.307 0.095 1.00 91.06 173 GLU A CA 1
ATOM 1222 C C . GLU A 1 173 ? 0.530 12.152 -0.782 1.00 91.06 173 GLU A C 1
ATOM 1224 O O . GLU A 1 173 ? 0.668 12.187 -1.999 1.00 91.06 173 GLU A O 1
ATOM 1229 N N . CYS A 1 174 ? -0.108 11.132 -0.202 1.00 94.31 174 CYS A N 1
ATOM 1230 C CA . CYS A 1 174 ? -0.483 9.907 -0.919 1.00 94.31 174 CYS A CA 1
ATOM 1231 C C . CYS A 1 174 ? -1.980 9.831 -1.276 1.00 94.31 174 CYS A C 1
ATOM 1233 O O . CYS A 1 174 ? -2.578 8.753 -1.242 1.00 94.31 174 CYS A O 1
ATOM 1235 N N . SER A 1 175 ? -2.589 10.972 -1.620 1.00 96.69 175 SER A N 1
ATOM 1236 C CA . SER A 1 175 ? -4.014 11.078 -1.987 1.00 96.69 175 SER A CA 1
ATOM 1237 C C . SER A 1 175 ? -4.289 11.020 -3.497 1.00 96.69 175 SER A C 1
ATOM 1239 O O . SER A 1 175 ? -5.446 11.006 -3.910 1.00 96.69 175 SER A O 1
ATOM 1241 N N . GLU A 1 176 ? -3.253 10.988 -4.336 1.00 96.88 176 GLU A N 1
ATOM 1242 C CA . GLU A 1 176 ? -3.419 10.975 -5.791 1.00 96.88 176 GLU A CA 1
ATOM 1243 C C . GLU A 1 176 ? -4.050 9.665 -6.280 1.00 96.88 176 GLU A C 1
ATOM 1245 O O . GLU A 1 176 ? -3.645 8.578 -5.872 1.00 96.88 176 GLU A O 1
ATOM 1250 N N . VAL A 1 177 ? -5.051 9.759 -7.155 1.00 98.25 177 VAL A N 1
ATOM 1251 C CA . VAL A 1 177 ? -5.760 8.609 -7.733 1.00 98.25 177 VAL A CA 1
ATOM 1252 C C . VAL A 1 177 ? -5.384 8.481 -9.204 1.00 98.25 177 VAL A C 1
ATOM 1254 O O . VAL A 1 177 ? -5.433 9.452 -9.953 1.00 98.25 177 VAL A O 1
ATOM 1257 N N . THR A 1 178 ? -5.047 7.266 -9.615 1.00 98.06 178 THR A N 1
ATOM 1258 C CA . THR A 1 178 ? -4.636 6.897 -10.970 1.00 98.06 178 THR A CA 1
ATOM 1259 C C . THR A 1 178 ? -5.653 5.955 -11.609 1.00 98.06 178 THR A C 1
ATOM 1261 O O . THR A 1 178 ? -6.361 5.219 -10.923 1.00 98.06 178 THR A O 1
ATOM 1264 N N . ASP A 1 179 ? -5.683 5.929 -12.939 1.00 97.31 179 ASP A N 1
ATOM 1265 C CA . ASP A 1 179 ? -6.480 4.993 -13.741 1.00 97.31 179 ASP A CA 1
ATOM 1266 C C . ASP A 1 179 ? -5.669 3.761 -14.191 1.00 97.31 179 ASP A C 1
ATOM 1268 O O . ASP A 1 179 ? -6.118 2.976 -15.026 1.00 97.31 179 ASP A O 1
ATOM 1272 N N . THR A 1 180 ? -4.447 3.578 -13.673 1.00 96.50 180 THR A N 1
ATOM 1273 C CA . THR A 1 180 ? -3.500 2.588 -14.204 1.00 96.50 180 THR A CA 1
ATOM 1274 C C . THR A 1 180 ? -4.048 1.165 -14.154 1.00 96.50 180 THR A C 1
ATOM 1276 O O . THR A 1 180 ? -3.884 0.420 -15.122 1.00 96.50 180 THR A O 1
ATOM 1279 N N . VAL A 1 181 ? -4.706 0.783 -13.056 1.00 97.50 181 VAL A N 1
ATOM 1280 C CA . VAL A 1 181 ? -5.298 -0.557 -12.929 1.00 97.50 181 VAL A CA 1
ATOM 1281 C C . VAL A 1 181 ? -6.342 -0.780 -14.020 1.00 97.50 181 VAL A C 1
ATOM 1283 O O . VAL A 1 181 ? -6.324 -1.821 -14.671 1.00 97.50 181 VAL A O 1
ATOM 1286 N N . GLU A 1 182 ? -7.183 0.218 -14.294 1.00 95.94 182 GLU A N 1
ATOM 1287 C CA . GLU A 1 182 ? -8.184 0.151 -15.358 1.00 95.94 182 GLU A CA 1
ATOM 1288 C C . GLU A 1 182 ? -7.540 0.040 -16.738 1.00 95.94 182 GLU A C 1
ATOM 1290 O O . GLU A 1 182 ? -7.901 -0.847 -17.513 1.00 95.94 182 GLU A O 1
ATOM 1295 N N . ARG A 1 183 ? -6.522 0.859 -17.020 1.00 94.38 183 ARG A N 1
ATOM 1296 C CA . ARG A 1 183 ? -5.807 0.825 -18.304 1.00 94.38 183 ARG A CA 1
ATOM 1297 C C . ARG A 1 183 ? -5.076 -0.493 -18.554 1.00 94.38 183 ARG A C 1
ATOM 1299 O O . ARG A 1 183 ? -5.055 -0.951 -19.692 1.00 94.38 183 ARG A O 1
ATOM 1306 N N . LEU A 1 184 ? -4.452 -1.083 -17.531 1.00 92.56 184 LEU A N 1
ATOM 1307 C CA . LEU A 1 184 ? -3.667 -2.315 -17.681 1.00 92.56 184 LEU A CA 1
ATOM 1308 C C . LEU A 1 184 ? -4.521 -3.583 -17.585 1.00 92.56 184 LEU A C 1
ATOM 1310 O O . LEU A 1 184 ? -4.243 -4.554 -18.283 1.00 92.56 184 LEU A O 1
ATOM 1314 N N . CYS A 1 185 ? -5.548 -3.590 -16.732 1.00 93.56 185 CYS A N 1
ATOM 1315 C CA . CYS A 1 185 ? -6.331 -4.791 -16.428 1.00 93.56 185 CYS A CA 1
ATOM 1316 C C . CYS A 1 185 ? -7.720 -4.804 -17.082 1.00 93.56 185 CYS A C 1
ATOM 1318 O O . CYS A 1 185 ? -8.406 -5.823 -17.007 1.00 93.56 185 CYS A O 1
ATOM 1320 N N . GLY A 1 186 ? -8.170 -3.695 -17.682 1.00 94.62 186 GLY A N 1
ATOM 1321 C CA . GLY A 1 186 ? -9.496 -3.580 -18.302 1.00 94.62 186 GLY A CA 1
ATOM 1322 C C . GLY A 1 186 ? -10.664 -3.600 -17.309 1.00 94.62 186 GLY A C 1
ATOM 1323 O O . GLY A 1 186 ? -11.802 -3.846 -17.703 1.00 94.62 186 GLY A O 1
ATOM 1324 N N . ARG A 1 187 ? -10.390 -3.381 -16.018 1.00 96.50 187 ARG A N 1
ATOM 1325 C CA . ARG A 1 187 ? -11.380 -3.330 -14.934 1.00 96.50 187 ARG A CA 1
ATOM 1326 C C . ARG A 1 187 ? -10.974 -2.285 -13.892 1.00 96.50 187 ARG A C 1
ATOM 1328 O O . ARG A 1 187 ? -9.773 -2.095 -13.699 1.00 96.50 187 ARG A O 1
ATOM 1335 N N . PRO A 1 188 ? -11.923 -1.655 -13.180 1.00 97.62 188 PRO A N 1
ATOM 1336 C CA . PRO A 1 188 ? -11.580 -0.731 -12.106 1.00 97.62 188 PRO A CA 1
ATOM 1337 C C . PRO A 1 188 ? -10.759 -1.422 -11.006 1.00 97.62 188 PRO A C 1
ATOM 1339 O O . PRO A 1 188 ? -10.848 -2.641 -10.804 1.00 97.62 188 PRO A O 1
ATOM 1342 N N . ALA A 1 189 ? -9.969 -0.620 -10.291 1.00 98.31 189 ALA A N 1
ATOM 1343 C CA . ALA A 1 189 ? -9.301 -1.050 -9.070 1.00 98.31 189 ALA A CA 1
ATOM 1344 C C . ALA A 1 189 ? -10.322 -1.415 -7.983 1.00 98.31 189 ALA A C 1
ATOM 1346 O O . ALA A 1 189 ? -11.420 -0.856 -7.920 1.00 98.31 189 ALA A O 1
ATOM 1347 N N . THR A 1 190 ? -9.933 -2.338 -7.112 1.00 98.06 190 THR A N 1
ATOM 1348 C CA . THR A 1 190 ? -10.724 -2.797 -5.972 1.00 98.06 190 THR A CA 1
ATOM 1349 C C . THR A 1 190 ? -10.934 -1.635 -5.009 1.00 98.06 190 THR A C 1
ATOM 1351 O O . THR A 1 190 ? -9.982 -0.958 -4.617 1.00 98.06 190 THR A O 1
ATOM 1354 N N . SER A 1 191 ? -12.186 -1.369 -4.638 1.00 97.38 191 SER A N 1
ATOM 1355 C CA . SER A 1 191 ? -12.502 -0.344 -3.643 1.00 97.38 191 SER A CA 1
ATOM 1356 C C . SER A 1 191 ? -12.241 -0.859 -2.227 1.00 97.38 191 SER A C 1
ATOM 1358 O O . SER A 1 191 ? -12.284 -2.061 -1.967 1.00 97.38 191 SER A O 1
ATOM 1360 N N . VAL A 1 192 ? -12.026 0.057 -1.279 1.00 95.25 192 VAL A N 1
ATOM 1361 C CA . VAL A 1 192 ? -11.880 -0.310 0.139 1.00 95.25 192 VAL A CA 1
ATOM 1362 C C . VAL A 1 192 ? -13.132 -1.010 0.673 1.00 95.25 192 VAL A C 1
ATOM 1364 O O . VAL A 1 192 ? -13.017 -1.977 1.417 1.00 95.25 192 VAL A O 1
ATOM 1367 N N . GLU A 1 193 ? -14.324 -0.580 0.255 1.00 93.31 193 GLU A N 1
ATOM 1368 C CA . GLU A 1 193 ? -15.582 -1.243 0.616 1.00 93.31 193 GLU A CA 1
ATOM 1369 C C . GLU A 1 193 ? -15.622 -2.693 0.117 1.00 93.31 193 GLU A C 1
ATOM 1371 O O . GLU A 1 193 ? -15.961 -3.604 0.874 1.00 93.31 193 GLU A O 1
ATOM 1376 N N . GLN A 1 194 ? -15.236 -2.925 -1.141 1.00 94.81 194 GLN A N 1
ATOM 1377 C CA . GLN A 1 194 ? -15.174 -4.271 -1.699 1.00 94.81 194 GLN A CA 1
ATOM 1378 C C . GLN A 1 194 ? -14.162 -5.137 -0.937 1.00 94.81 194 GLN A C 1
ATOM 1380 O O . GLN A 1 194 ? -14.500 -6.252 -0.541 1.00 94.81 194 GLN A O 1
ATOM 1385 N N . TYR A 1 195 ? -12.962 -4.611 -0.671 1.00 94.38 195 TYR A N 1
ATOM 1386 C CA . TYR A 1 195 ? -11.934 -5.317 0.094 1.00 94.38 195 TYR A CA 1
ATOM 1387 C C . TYR A 1 195 ? -12.424 -5.708 1.494 1.00 94.38 195 TYR A C 1
ATOM 1389 O O . TYR A 1 195 ? -12.310 -6.865 1.892 1.00 94.38 195 TYR A O 1
ATOM 1397 N N . VAL A 1 196 ? -13.028 -4.771 2.232 1.00 91.44 196 VAL A N 1
ATOM 1398 C CA . VAL A 1 196 ? -13.568 -5.031 3.577 1.00 91.44 196 VAL A CA 1
ATOM 1399 C C . VAL A 1 196 ? -14.646 -6.111 3.552 1.00 91.44 196 VAL A C 1
ATOM 1401 O O . VAL A 1 196 ? -14.642 -6.984 4.415 1.00 91.44 196 VAL A O 1
ATOM 1404 N N . ASN A 1 197 ? -15.542 -6.091 2.565 1.00 88.25 197 ASN A N 1
ATOM 1405 C CA . ASN A 1 197 ? -16.597 -7.097 2.442 1.00 88.25 197 ASN A CA 1
ATOM 1406 C C . ASN A 1 197 ? -16.042 -8.496 2.129 1.00 88.25 197 ASN A C 1
ATOM 1408 O O . ASN A 1 197 ? -16.492 -9.481 2.714 1.00 88.25 197 ASN A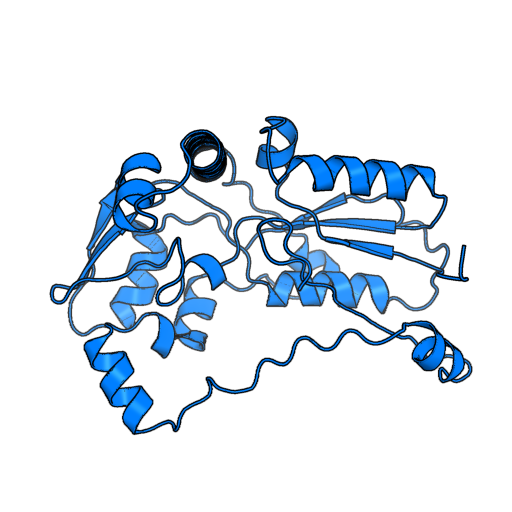 O 1
ATOM 1412 N N . GLU A 1 198 ? -15.053 -8.597 1.238 1.00 89.50 198 GLU A N 1
ATOM 1413 C CA . GLU A 1 198 ? -14.406 -9.869 0.886 1.00 89.50 198 GLU A CA 1
ATOM 1414 C C . GLU A 1 198 ? -13.558 -10.436 2.039 1.00 89.50 198 GLU A C 1
ATOM 1416 O O . GLU A 1 198 ? -13.471 -11.654 2.203 1.00 89.50 198 GLU A O 1
ATOM 1421 N N . HIS A 1 199 ? -12.996 -9.559 2.876 1.00 86.62 199 HIS A N 1
ATOM 1422 C CA . HIS A 1 199 ? -12.134 -9.892 4.015 1.00 86.62 199 HIS A CA 1
ATOM 1423 C C . HIS A 1 199 ? -12.804 -9.619 5.370 1.00 86.62 199 HIS A C 1
ATOM 1425 O O . HIS A 1 199 ? -12.131 -9.353 6.366 1.00 86.62 199 HIS A O 1
ATOM 1431 N N . ALA A 1 200 ? -14.137 -9.701 5.436 1.00 83.81 200 ALA A N 1
ATOM 1432 C CA . ALA A 1 200 ? -14.923 -9.257 6.590 1.00 83.81 200 ALA A CA 1
ATOM 1433 C C . ALA A 1 200 ? -14.437 -9.831 7.931 1.00 83.81 200 ALA A C 1
ATOM 1435 O O . ALA A 1 200 ? -14.427 -9.132 8.944 1.00 83.81 200 ALA A O 1
ATOM 1436 N N . SER A 1 201 ? -13.981 -11.088 7.945 1.00 82.25 201 SER A N 1
ATOM 1437 C CA . SER A 1 201 ? -13.465 -11.745 9.149 1.00 82.25 201 SER A CA 1
ATOM 1438 C C . SER A 1 201 ? -12.257 -11.027 9.756 1.00 82.25 201 SER A C 1
ATOM 1440 O O . SER A 1 201 ? -12.138 -10.994 10.978 1.00 82.25 201 SER A O 1
ATOM 1442 N N . GLU A 1 202 ? -11.397 -10.411 8.947 1.00 82.75 202 GLU A N 1
ATOM 1443 C CA . GLU A 1 202 ? -10.199 -9.689 9.389 1.00 82.75 202 GLU A CA 1
ATOM 1444 C C . GLU A 1 202 ? -10.539 -8.345 10.051 1.00 82.75 202 GLU A C 1
ATOM 1446 O O . GLU A 1 202 ? -9.747 -7.822 10.834 1.00 82.75 202 GLU A O 1
ATOM 1451 N N . PHE A 1 203 ? -11.739 -7.817 9.798 1.00 82.25 203 PHE A N 1
ATOM 1452 C CA . PHE A 1 203 ? -12.232 -6.548 10.341 1.00 82.25 203 PHE A CA 1
ATOM 1453 C C . PHE A 1 203 ? -13.199 -6.717 11.519 1.00 82.25 203 PHE A C 1
ATOM 1455 O O . PHE A 1 203 ? -13.675 -5.729 12.085 1.00 82.25 203 PHE A O 1
ATOM 1462 N N . LEU A 1 204 ? -13.483 -7.957 11.926 1.00 77.12 204 LEU A N 1
ATOM 1463 C CA . LEU A 1 204 ? -14.295 -8.246 13.105 1.00 77.12 204 LEU A CA 1
ATOM 1464 C C . LEU A 1 204 ? -13.477 -8.141 14.404 1.00 77.12 204 LEU A C 1
ATOM 1466 O O . LEU A 1 204 ? -12.266 -8.412 14.408 1.00 77.12 204 LEU A O 1
ATOM 1470 N N . PRO A 1 205 ? -14.125 -7.820 15.546 1.00 68.88 205 PRO A N 1
ATOM 1471 C CA . PRO A 1 205 ? -13.442 -7.765 16.831 1.00 68.88 205 PRO A CA 1
ATOM 1472 C C . PRO A 1 205 ? -12.802 -9.117 17.149 1.00 68.88 205 PRO A C 1
ATOM 1474 O O . PRO A 1 205 ? -13.336 -10.172 16.794 1.00 68.88 205 PRO A O 1
ATOM 1477 N N . THR A 1 206 ? -11.683 -9.114 17.872 1.00 65.62 206 THR A N 1
ATOM 1478 C CA . THR A 1 206 ? -10.924 -10.337 18.189 1.00 65.62 206 THR A CA 1
ATOM 1479 C C . THR A 1 206 ? -11.786 -11.409 18.869 1.00 65.62 206 THR A C 1
ATOM 1481 O O . THR A 1 206 ? -11.599 -12.602 18.633 1.00 65.62 206 THR A O 1
ATOM 1484 N N . SER A 1 207 ? -12.775 -11.007 19.674 1.00 64.50 207 SER A N 1
ATOM 1485 C CA . SER A 1 207 ? -13.759 -11.909 20.287 1.00 64.50 207 SER A CA 1
ATOM 1486 C C . SER A 1 207 ? -14.629 -12.639 19.252 1.00 64.50 207 SER A C 1
ATOM 1488 O O . SER A 1 207 ? -14.824 -13.849 19.371 1.00 64.50 207 SER A O 1
ATOM 1490 N N . TYR A 1 208 ? -15.076 -11.951 18.199 1.00 64.38 208 TYR A N 1
ATOM 1491 C CA . TYR A 1 208 ? -15.841 -12.529 17.089 1.00 64.38 208 TYR A CA 1
ATOM 149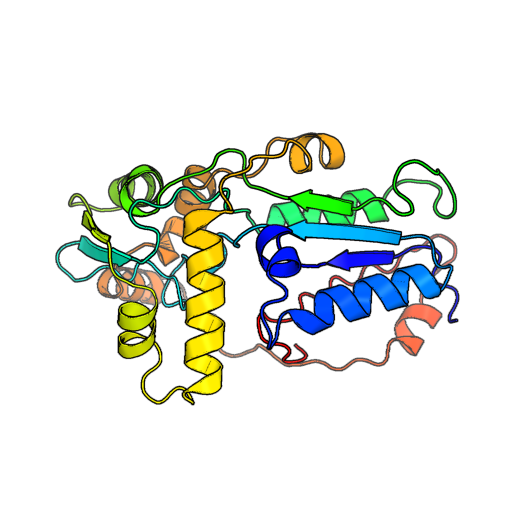2 C C . TYR A 1 208 ? -14.953 -13.346 16.148 1.00 64.38 208 TYR A C 1
ATOM 1494 O O . TYR A 1 208 ? -15.338 -14.450 15.762 1.00 64.38 208 TYR A O 1
ATOM 1502 N N . ARG A 1 209 ? -13.725 -12.886 15.861 1.00 62.28 209 ARG A N 1
ATOM 1503 C CA . ARG A 1 209 ? -12.727 -13.682 15.123 1.00 62.28 209 ARG A CA 1
ATOM 1504 C C . ARG A 1 209 ? -12.452 -15.020 15.800 1.00 62.28 209 ARG A C 1
ATOM 1506 O O . ARG A 1 209 ? -12.396 -16.036 15.122 1.00 62.28 209 ARG A O 1
ATOM 1513 N N . ARG A 1 210 ? -12.347 -15.061 17.134 1.00 60.53 210 ARG A N 1
ATOM 1514 C CA . ARG A 1 210 ? -12.187 -16.318 17.893 1.00 60.53 210 ARG A CA 1
ATOM 1515 C C . ARG A 1 210 ? -13.408 -17.236 17.802 1.00 60.53 210 ARG A C 1
ATOM 1517 O O . ARG A 1 210 ? -13.239 -18.452 17.837 1.00 60.53 210 ARG A O 1
ATOM 1524 N N . LEU A 1 211 ? -14.618 -16.684 17.693 1.00 58.75 211 LEU A N 1
ATOM 1525 C CA . LEU A 1 211 ? -15.839 -17.473 17.494 1.00 58.75 211 LEU A CA 1
ATOM 1526 C C . LEU A 1 211 ? -15.889 -18.073 16.082 1.00 58.75 211 LEU A C 1
ATOM 1528 O O . LEU A 1 211 ? -16.166 -19.262 15.943 1.00 58.75 211 LEU A O 1
ATOM 1532 N N . LEU A 1 212 ? -15.540 -17.294 15.054 1.00 58.22 212 LEU A N 1
ATOM 1533 C CA . LEU A 1 212 ? -15.466 -17.766 13.666 1.00 58.22 212 LEU A CA 1
ATOM 1534 C C . LEU A 1 212 ? -14.291 -18.728 13.431 1.00 58.22 212 LEU A C 1
ATOM 1536 O O . LEU A 1 212 ? -14.456 -19.748 12.772 1.00 58.22 212 LEU A O 1
ATOM 1540 N N . GLY A 1 213 ? -13.131 -18.473 14.037 1.00 48.03 213 GLY A N 1
ATOM 1541 C CA . GLY A 1 213 ? -11.952 -19.345 13.982 1.00 48.03 213 GLY A CA 1
ATOM 1542 C C . GLY A 1 213 ? -12.104 -20.658 14.759 1.00 48.03 213 GLY A C 1
ATOM 1543 O O . GLY A 1 213 ? -11.327 -21.583 14.564 1.00 48.03 213 GLY A O 1
ATOM 1544 N N . ARG A 1 214 ? -13.125 -20.790 15.618 1.00 41.66 214 ARG A N 1
ATOM 1545 C CA . ARG A 1 214 ? -13.542 -22.100 16.155 1.00 41.66 214 ARG A CA 1
ATOM 1546 C C . ARG A 1 214 ? -14.408 -22.895 15.174 1.00 41.66 214 ARG A C 1
ATOM 1548 O O . ARG A 1 214 ? -14.509 -24.107 15.333 1.00 41.66 214 ARG A O 1
ATOM 1555 N N . ALA A 1 215 ? -15.019 -22.240 14.185 1.00 39.00 215 ALA A N 1
ATOM 1556 C CA . ALA A 1 215 ? -15.780 -22.885 13.114 1.00 39.00 215 ALA A CA 1
ATOM 1557 C C . ALA A 1 215 ? -14.917 -23.173 11.869 1.00 39.00 215 ALA A C 1
ATOM 1559 O O . ALA A 1 215 ? -15.158 -24.159 11.178 1.00 39.00 215 ALA A O 1
ATOM 1560 N N . ALA A 1 216 ? -13.892 -22.357 11.609 1.00 37.09 216 ALA A N 1
ATOM 1561 C CA . ALA A 1 216 ? -12.910 -22.560 10.549 1.00 37.09 216 ALA A CA 1
ATOM 1562 C C . ALA A 1 216 ? -11.578 -23.018 11.158 1.00 37.09 216 ALA A C 1
ATOM 1564 O O . ALA A 1 216 ? -10.844 -22.218 11.732 1.00 37.09 216 ALA A O 1
ATOM 1565 N N . GLY A 1 217 ? -11.288 -24.319 11.064 1.00 33.81 217 GLY A N 1
ATOM 1566 C CA . GLY A 1 217 ? -10.027 -24.900 11.519 1.00 33.81 217 GLY A CA 1
ATOM 1567 C C . GLY A 1 217 ? -8.814 -24.141 10.973 1.00 33.81 217 GLY A C 1
ATOM 1568 O O . GLY A 1 217 ? -8.655 -24.003 9.765 1.00 33.81 217 GLY A O 1
ATOM 1569 N N . SER A 1 218 ? -8.007 -23.636 11.905 1.00 33.78 218 SER A N 1
ATOM 1570 C CA . SER A 1 218 ? -6.579 -23.314 11.811 1.00 33.78 218 SER A CA 1
ATOM 1571 C C . SER A 1 218 ? -5.927 -23.429 10.422 1.00 33.78 218 SER A C 1
ATOM 1573 O O . SER A 1 218 ? -5.528 -24.518 10.013 1.00 33.78 218 SER A O 1
ATOM 1575 N N . PHE A 1 219 ? -5.670 -22.294 9.774 1.00 35.97 219 PHE A N 1
ATOM 1576 C CA . PHE A 1 219 ? -4.514 -22.162 8.888 1.00 35.97 219 PHE A CA 1
ATOM 1577 C C . PHE A 1 219 ? -3.535 -21.194 9.542 1.00 35.97 219 PHE A C 1
ATOM 1579 O O . PHE A 1 219 ? -3.823 -20.011 9.701 1.00 35.97 219 PHE A O 1
ATOM 1586 N N . GLY A 1 220 ? -2.413 -21.742 9.997 1.00 37.31 220 GLY A N 1
ATOM 1587 C CA . GLY A 1 220 ? -1.378 -21.001 10.709 1.00 37.31 220 GLY A CA 1
ATOM 1588 C C . GLY A 1 220 ? -0.234 -21.876 11.218 1.00 37.31 220 GLY A C 1
ATOM 1589 O O . GLY A 1 220 ? 0.339 -21.553 12.244 1.00 37.31 220 GLY A O 1
ATOM 1590 N N . GLU A 1 221 ? 0.080 -22.982 10.542 1.00 39.09 221 GLU A N 1
ATOM 1591 C CA . GLU A 1 221 ? 1.342 -23.722 10.685 1.00 39.09 221 GLU A CA 1
ATOM 1592 C C . GLU A 1 221 ? 1.650 -24.302 9.299 1.00 39.09 221 GLU A C 1
ATOM 1594 O O . GLU A 1 221 ? 0.998 -25.249 8.867 1.00 39.09 221 GLU A O 1
ATOM 1599 N N . GLY A 1 222 ? 2.556 -23.676 8.542 1.00 38.00 222 GLY A N 1
ATOM 1600 C CA . GLY A 1 222 ? 2.905 -24.169 7.202 1.00 38.00 222 GLY A CA 1
ATOM 1601 C C . GLY A 1 222 ? 3.523 -23.173 6.222 1.00 38.00 222 GLY A C 1
ATOM 1602 O O . GLY A 1 222 ? 3.719 -23.541 5.070 1.00 38.00 222 GLY A O 1
ATOM 1603 N N . ALA A 1 223 ? 3.836 -21.937 6.622 1.00 33.50 223 ALA A N 1
ATOM 1604 C CA . ALA A 1 223 ? 4.684 -21.089 5.786 1.00 33.50 223 ALA A CA 1
ATOM 1605 C C . ALA A 1 223 ? 6.131 -21.602 5.876 1.00 33.50 223 ALA A C 1
ATOM 1607 O O . ALA A 1 223 ? 6.828 -21.367 6.863 1.00 33.50 223 ALA A O 1
ATOM 1608 N N . GLU A 1 224 ? 6.547 -22.367 4.870 1.00 36.41 224 GLU A N 1
ATOM 1609 C CA . GLU A 1 224 ? 7.932 -22.776 4.659 1.00 36.41 224 GLU A CA 1
ATOM 1610 C C . GLU A 1 224 ? 8.597 -21.768 3.713 1.00 36.41 224 GLU A C 1
ATOM 1612 O O . GLU A 1 224 ? 8.120 -21.550 2.599 1.00 36.41 224 GLU A O 1
ATOM 1617 N N . VAL A 1 225 ? 9.699 -21.148 4.148 1.00 40.06 225 VAL A N 1
ATOM 1618 C CA . VAL A 1 225 ? 10.551 -20.340 3.264 1.00 40.06 225 VAL A CA 1
ATOM 1619 C C . VAL A 1 225 ? 11.332 -21.300 2.378 1.00 40.06 225 VAL A C 1
ATOM 1621 O O . VAL A 1 225 ? 12.299 -21.933 2.805 1.00 40.06 225 VAL A O 1
ATOM 1624 N N . VAL A 1 226 ? 10.897 -21.418 1.130 1.00 41.16 226 VAL A N 1
ATOM 1625 C CA . VAL A 1 226 ? 11.493 -22.320 0.150 1.00 41.16 226 VAL A CA 1
ATOM 1626 C C . VAL A 1 226 ? 12.443 -21.526 -0.745 1.00 41.16 226 VAL A C 1
ATOM 1628 O O . VAL A 1 226 ? 12.040 -20.886 -1.712 1.00 41.16 226 VAL A O 1
ATOM 1631 N N . THR A 1 227 ? 13.742 -21.584 -0.449 1.00 43.78 227 THR A N 1
ATOM 1632 C CA . THR A 1 227 ? 14.781 -21.063 -1.350 1.00 43.78 227 THR A CA 1
ATOM 1633 C C . THR A 1 227 ? 15.071 -22.100 -2.434 1.00 43.78 227 THR A C 1
ATOM 1635 O O . THR A 1 227 ? 15.816 -23.055 -2.220 1.00 43.78 227 THR A O 1
ATOM 1638 N N . GLN A 1 228 ? 14.473 -21.927 -3.615 1.00 49.91 228 GLN A N 1
ATOM 1639 C CA . GLN A 1 228 ? 14.731 -22.789 -4.775 1.00 49.91 228 GLN A CA 1
ATOM 1640 C C . GLN A 1 228 ? 15.693 -22.131 -5.782 1.00 49.91 228 GLN A C 1
ATOM 1642 O O . GLN A 1 228 ? 15.485 -20.977 -6.171 1.00 49.91 228 GLN A O 1
ATOM 1647 N N . PRO A 1 229 ? 16.745 -22.840 -6.244 1.00 55.16 229 PRO A N 1
ATOM 1648 C CA . PRO A 1 229 ? 17.625 -22.357 -7.304 1.00 55.16 229 PRO A CA 1
ATOM 1649 C C . PRO A 1 229 ? 16.872 -22.200 -8.634 1.00 55.16 229 PRO A C 1
ATOM 1651 O O . PRO A 1 229 ? 16.342 -23.166 -9.175 1.00 55.16 229 PRO A O 1
ATOM 1654 N N . LEU A 1 230 ? 16.896 -20.992 -9.206 1.00 53.78 230 LEU A N 1
ATOM 1655 C CA . LEU A 1 230 ? 16.176 -20.632 -10.440 1.00 53.78 230 LEU A CA 1
ATOM 1656 C C . LEU A 1 230 ? 16.606 -21.442 -11.682 1.00 53.78 230 LEU A C 1
ATOM 1658 O O . LEU A 1 230 ? 15.849 -21.557 -12.641 1.00 53.78 230 LEU A O 1
ATOM 1662 N N . ALA A 1 231 ? 17.825 -21.988 -11.680 1.00 60.62 231 ALA A N 1
ATOM 1663 C CA . ALA A 1 231 ? 18.413 -22.649 -12.844 1.00 60.62 231 ALA A CA 1
ATOM 1664 C C . ALA A 1 231 ? 17.603 -23.869 -13.316 1.00 60.62 231 ALA A C 1
ATOM 1666 O O . ALA A 1 231 ? 17.392 -24.024 -14.512 1.00 60.62 231 ALA A O 1
ATOM 1667 N N . ALA A 1 232 ? 17.091 -24.680 -12.386 1.00 66.00 232 ALA A N 1
ATOM 1668 C CA . ALA A 1 232 ? 16.362 -25.901 -12.727 1.00 66.00 232 ALA A CA 1
ATOM 1669 C C . ALA A 1 232 ? 14.981 -25.620 -13.346 1.00 66.00 232 ALA A C 1
ATOM 1671 O O . ALA A 1 232 ? 14.555 -26.330 -14.250 1.00 66.00 232 ALA A O 1
ATOM 1672 N N . GLU A 1 233 ? 14.288 -24.572 -12.891 1.00 65.38 233 GLU A N 1
ATOM 1673 C CA . GLU A 1 233 ? 12.987 -24.175 -13.448 1.00 65.38 233 GLU A CA 1
ATOM 1674 C C . GLU A 1 233 ? 13.131 -23.573 -14.849 1.00 65.38 233 GLU A C 1
ATOM 1676 O O . GLU A 1 233 ? 12.313 -23.845 -15.721 1.00 65.38 233 GLU A O 1
ATOM 1681 N N . LEU A 1 234 ? 14.189 -22.788 -15.081 1.00 64.38 234 LEU A N 1
ATOM 1682 C CA . LEU A 1 234 ? 14.487 -22.222 -16.399 1.00 64.38 234 LEU A CA 1
ATOM 1683 C C . LEU A 1 234 ? 14.878 -23.303 -17.415 1.00 64.38 234 LEU A C 1
ATOM 1685 O O . LEU A 1 234 ? 14.498 -23.203 -18.576 1.00 64.38 234 LEU A O 1
ATOM 1689 N N . GLU A 1 235 ? 15.616 -24.330 -16.984 1.00 74.06 235 GLU A N 1
ATOM 1690 C CA . GLU A 1 235 ? 15.974 -25.485 -17.821 1.00 74.06 235 GLU A CA 1
ATOM 1691 C C . GLU A 1 235 ? 14.770 -26.382 -18.152 1.00 74.06 235 GLU A C 1
ATOM 1693 O O . GLU A 1 235 ? 14.808 -27.113 -19.141 1.00 74.06 235 GLU A O 1
ATOM 1698 N N . ALA A 1 236 ? 13.706 -26.324 -17.346 1.00 74.19 236 ALA A N 1
ATOM 1699 C CA . ALA A 1 236 ? 12.496 -27.120 -17.526 1.00 74.19 236 ALA A CA 1
ATOM 1700 C C . ALA A 1 236 ? 11.436 -26.464 -18.429 1.00 74.19 236 ALA A C 1
ATOM 1702 O O . ALA A 1 236 ? 10.467 -27.137 -18.780 1.00 74.19 236 ALA A O 1
ATOM 1703 N N . LEU A 1 237 ? 11.593 -25.188 -18.804 1.00 74.81 237 LEU A N 1
ATOM 1704 C CA . LEU A 1 237 ? 10.638 -24.492 -19.672 1.00 74.81 237 LEU A CA 1
ATOM 1705 C C . LEU A 1 237 ? 10.671 -25.050 -21.099 1.00 74.81 237 LEU A C 1
ATOM 1707 O O . LEU A 1 237 ? 11.717 -25.083 -21.751 1.00 74.81 237 LEU A O 1
ATOM 1711 N N . GLY A 1 238 ? 9.502 -25.443 -21.600 1.00 79.44 238 GLY A N 1
ATOM 1712 C CA . GLY A 1 238 ? 9.296 -25.791 -22.998 1.00 79.44 238 GLY A CA 1
ATOM 1713 C C . GLY A 1 238 ? 9.357 -24.577 -23.930 1.00 79.44 238 GLY A C 1
ATOM 1714 O O . GLY A 1 238 ? 9.283 -23.417 -23.520 1.00 79.44 238 GLY A O 1
ATOM 1715 N N . GLU A 1 239 ? 9.474 -24.845 -25.230 1.00 56.28 239 GLU A N 1
ATOM 1716 C CA . GLU A 1 239 ? 9.482 -23.801 -26.255 1.00 56.28 239 GLU A CA 1
ATOM 1717 C C . GLU A 1 239 ? 8.125 -23.066 -26.270 1.00 56.28 239 GLU A C 1
ATOM 1719 O O . GLU A 1 239 ? 7.088 -23.656 -26.570 1.00 56.28 239 GLU A O 1
ATOM 1724 N N . GLY A 1 240 ? 8.129 -21.777 -25.909 1.00 60.62 240 GLY A N 1
ATOM 1725 C CA . GLY A 1 240 ? 6.923 -20.943 -25.801 1.00 60.62 240 GLY A CA 1
ATOM 1726 C C . GLY A 1 240 ? 6.295 -20.862 -24.403 1.00 60.62 240 GLY A C 1
ATOM 1727 O O . GLY A 1 240 ? 5.286 -20.176 -24.244 1.00 60.62 240 GLY A O 1
ATOM 1728 N N . GLU A 1 241 ? 6.874 -21.510 -23.390 1.00 58.50 241 GLU A N 1
ATOM 1729 C CA . GLU A 1 241 ? 6.424 -21.388 -21.999 1.00 58.50 241 GLU A CA 1
ATOM 1730 C C . GLU A 1 241 ? 7.072 -20.189 -21.288 1.00 58.50 241 GLU A C 1
ATOM 1732 O O . GLU A 1 241 ? 8.200 -19.792 -21.585 1.00 58.50 241 GLU A O 1
ATOM 1737 N N . LEU A 1 242 ? 6.345 -19.595 -20.335 1.00 46.84 242 LEU A N 1
ATOM 1738 C CA . LEU A 1 242 ? 6.749 -18.370 -19.644 1.00 46.84 242 LEU A CA 1
ATOM 1739 C C . LEU A 1 242 ? 6.716 -18.594 -18.128 1.00 46.84 242 LEU A C 1
ATOM 1741 O O . LEU A 1 242 ? 5.665 -18.877 -17.555 1.00 46.84 242 LEU A O 1
ATOM 1745 N N . LEU A 1 243 ? 7.870 -18.463 -17.472 1.00 59.97 243 LEU A N 1
ATOM 1746 C CA . LEU A 1 243 ? 7.970 -18.524 -16.013 1.00 59.97 243 LEU A CA 1
ATOM 1747 C C . LEU A 1 243 ? 7.655 -17.150 -15.416 1.00 59.97 243 LEU A C 1
ATOM 1749 O O . LEU A 1 243 ? 8.417 -16.199 -15.590 1.00 59.97 243 LEU A O 1
ATOM 1753 N N . ILE A 1 244 ? 6.547 -17.056 -14.680 1.00 47.53 244 ILE A N 1
ATOM 1754 C CA . ILE A 1 244 ? 6.149 -15.849 -13.949 1.00 47.53 244 ILE A CA 1
ATOM 1755 C C . ILE A 1 244 ? 6.437 -16.070 -12.462 1.00 47.53 244 ILE A C 1
ATOM 1757 O O . ILE A 1 244 ? 5.730 -16.825 -11.797 1.00 47.53 244 ILE A O 1
ATOM 1761 N N . LYS A 1 245 ? 7.461 -15.395 -11.925 1.00 49.78 245 LYS A N 1
ATOM 1762 C CA . LYS A 1 245 ? 7.703 -15.305 -10.476 1.00 49.78 245 LYS A CA 1
ATOM 1763 C C . LYS A 1 245 ? 7.330 -13.920 -9.969 1.00 49.78 245 LYS A C 1
ATOM 1765 O O . LYS A 1 245 ? 7.919 -12.925 -10.381 1.00 49.78 245 LYS A O 1
ATOM 1770 N N . VAL A 1 246 ? 6.375 -13.871 -9.046 1.00 43.47 246 VAL A N 1
ATOM 1771 C CA . VAL A 1 246 ? 6.026 -12.657 -8.305 1.00 43.47 246 VAL A CA 1
ATOM 1772 C C . VAL A 1 246 ? 6.789 -12.694 -6.984 1.00 43.47 246 VAL A C 1
ATOM 1774 O O . VAL A 1 246 ? 6.408 -13.410 -6.066 1.00 43.47 246 VAL A O 1
ATOM 1777 N N . LEU A 1 247 ? 7.896 -11.954 -6.908 1.00 40.59 247 LEU A N 1
ATOM 1778 C CA . LEU A 1 247 ? 8.610 -11.713 -5.653 1.00 40.59 247 LEU A CA 1
ATOM 1779 C C . LEU A 1 247 ? 7.907 -10.572 -4.920 1.00 40.59 247 LEU A C 1
ATOM 1781 O O . LEU A 1 247 ? 8.055 -9.402 -5.280 1.00 40.59 247 LEU A O 1
ATOM 1785 N N . VAL A 1 248 ? 7.125 -10.920 -3.903 1.00 37.69 248 VAL A N 1
ATOM 1786 C CA . VAL A 1 248 ? 6.597 -9.943 -2.953 1.00 37.69 248 VAL A CA 1
ATOM 1787 C C . VAL A 1 248 ? 7.665 -9.761 -1.885 1.00 37.69 248 VAL A C 1
ATOM 1789 O O . VAL A 1 248 ? 7.669 -10.462 -0.883 1.00 37.69 248 VAL A O 1
ATOM 1792 N N . ALA A 1 249 ? 8.607 -8.844 -2.116 1.00 39.59 249 ALA A N 1
ATOM 1793 C CA . ALA A 1 249 ? 9.549 -8.474 -1.069 1.00 39.59 249 ALA A CA 1
ATOM 1794 C C . ALA A 1 249 ? 8.748 -7.927 0.120 1.00 39.59 249 ALA A C 1
ATOM 1796 O O . ALA A 1 249 ? 8.051 -6.915 -0.012 1.00 39.59 249 ALA A O 1
ATOM 1797 N N . GLY A 1 250 ? 8.832 -8.612 1.261 1.00 33.78 250 GLY A N 1
ATOM 1798 C CA . GLY A 1 250 ? 8.235 -8.156 2.505 1.00 33.78 250 GLY A CA 1
ATOM 1799 C C . GLY A 1 250 ? 8.640 -6.709 2.776 1.00 33.78 250 GLY A C 1
ATOM 1800 O O . GLY A 1 250 ? 9.818 -6.341 2.703 1.00 33.78 250 GLY A O 1
ATOM 1801 N N . VAL A 1 251 ? 7.645 -5.869 3.059 1.00 36.75 251 VAL A N 1
ATOM 1802 C CA . VAL A 1 251 ? 7.843 -4.478 3.471 1.00 36.75 251 VAL A CA 1
ATOM 1803 C C . VAL A 1 251 ? 8.792 -4.513 4.673 1.00 36.75 251 VAL A C 1
ATOM 1805 O O . VAL A 1 251 ? 8.390 -5.025 5.713 1.00 36.75 251 VAL A O 1
ATOM 1808 N N . ASN A 1 252 ? 10.042 -4.055 4.486 1.00 34.41 252 ASN A N 1
ATOM 1809 C CA . ASN A 1 252 ? 11.172 -3.933 5.442 1.00 34.41 252 ASN A CA 1
ATOM 1810 C C . ASN A 1 252 ? 12.505 -4.592 5.023 1.00 34.41 252 ASN A C 1
ATOM 1812 O O . ASN A 1 252 ? 13.428 -4.641 5.836 1.00 34.41 252 ASN A O 1
ATOM 1816 N N . GLY A 1 253 ? 12.675 -5.043 3.776 1.00 34.44 253 GLY A N 1
ATOM 1817 C CA . GLY A 1 253 ? 13.997 -5.487 3.297 1.00 34.44 253 GLY A CA 1
ATOM 1818 C C . GLY A 1 253 ? 14.483 -6.803 3.919 1.00 34.44 253 GLY A C 1
ATOM 1819 O O . GLY A 1 253 ? 15.668 -7.125 3.845 1.00 34.44 253 GLY A O 1
ATOM 1820 N N . GLY A 1 254 ? 13.565 -7.566 4.515 1.00 25.44 254 GLY A N 1
ATOM 1821 C CA . GLY A 1 254 ? 13.741 -8.997 4.699 1.00 25.44 254 GLY A CA 1
ATOM 1822 C C . GLY A 1 254 ? 13.481 -9.688 3.367 1.00 25.44 254 GLY A C 1
ATOM 1823 O O . GLY A 1 254 ? 12.504 -9.376 2.687 1.00 25.44 254 GLY A O 1
ATOM 1824 N N . VAL A 1 255 ? 14.384 -10.581 2.977 1.00 26.91 255 VAL A N 1
ATOM 1825 C CA . VAL A 1 255 ? 14.119 -11.526 1.894 1.00 26.91 255 VAL A CA 1
ATOM 1826 C C . VAL A 1 255 ? 13.050 -12.478 2.426 1.00 26.91 255 VAL A C 1
ATOM 1828 O O . VAL A 1 255 ? 13.328 -13.199 3.384 1.00 26.91 255 VAL A O 1
ATOM 1831 N N . ASP A 1 256 ? 11.850 -12.410 1.863 1.00 30.70 256 ASP A N 1
ATOM 1832 C CA . ASP A 1 256 ? 10.884 -13.510 1.892 1.00 30.70 256 ASP A CA 1
ATOM 1833 C C . ASP A 1 256 ? 10.880 -14.121 0.485 1.00 30.70 256 ASP A C 1
ATOM 1835 O O . ASP A 1 256 ? 10.680 -13.346 -0.487 1.00 30.70 256 ASP A O 1
#

Radius of gyration: 19.94 Å; chains: 1; bounding box: 46×41×51 Å

Secondary structure (DSSP, 8-state):
------EEEE---HHHHHTT-SSTTHHHHHHHHHHHHHT--EEEEEE--BGGGGSTTSTT-----TTSEEEETTSS-EE--B-HHHHHHHHHHHHHSTTTT--TTSTTEEEEE--SS-EEIIIIIHHHHHTTSSS--EEEE--HHHHHHHHSTT--HHHHHHHHHHHHHHHHH------HHHHHHSSPPPPHHHHHHHTGGGGS-HHHHHHHHTTS----S--------HHHHHHT--TT----------TTS---

Foldseek 3Di:
DPPDQEEEAEAAAPLLVVVVLPAPRVVRVVVLVVVVVPPHFYEYEHEWAALVCCFALHLQHQQADPQQEGEGQQQPFWAQHAHVVLVVLLRCLVQVPPDPDPPPPRGVYYDYAGAQFTDGCQPPVQVLLLVLDPDRHGYHYDALLVSCCVSPPPPDPVVSVSSSVVSVSRRPPRGDHDCSSCVRNVDHTQDSSNVCVVNVLRSDHPVVVVVVCVVPDDDDPDPDPDDDDPVVVVVPDDDPDDDDDDQPQPPRRDRD

=== Feature glossary ===
Reading guide. The protein is described through the following features:

Foldseek 3Di. A 3Di character summarizes, for each residue, the relative orientation of the Cα frame of its nearest spatial neighbor. Because it encodes fold topology rather than chemistry, 3Di alignments detect remote structural similarity that sequence alignment misses.

Contact-map, Ramachandran, and PAE plots. Plot images: a contact map (which residues are close in 3D, as an N×N binary image), a Ramachandran scatter (backbone torsion angles, revealing secondary-structure composition at a glance), and — for AlphaFold structures — a PAE heatmap (pairwise prediction confidence).

Radius of gyration, Cα contacts, bounding box. Radius of gyration (Rg) is the root-mean-square distance of Cα atoms from their centroid — a single number for overall size and compactness. A globular domain of N residues has Rg ≈ 2.2·N^0.38 Å; an extended or disordered chain has a much larger Rg. The Cα contact count is the number of residue pairs whose Cα atoms are within 8 Å and are more than four positions apart in sequence — a standard proxy for tertiary packing density. The bounding box is the smallest axis-aligned box enclosing all Cα atoms.

Secondary structure (8-state, DSSP). Eight-state secondary structure (DSSP): H is the canonical α-helix, G the tighter 3₁₀-helix, I the wider π-helix; E/B are β-structure, T and S are turns and bends, and '-' is everything else. DSSP derives these from the pattern of main-chain N–H···O=C hydrogen bonds, not from the sequence.

B-factor. B-factor (Debye–Waller factor) reflects atomic displacement in the crystal lattice. It is an experimental observable (units Å²), not a prediction; low values mean the atom is pinned down, high values mean it moves or is heterogeneous across the crystal.

pLDDT. pLDDT is the predicted lDDT-Cα score: AlphaFold's confidence that the local environment of each residue (all inter-atomic distances within 15 Å) is correctly placed. It is a per-residue number between 0 and 100, with higher meaning more reliable.

Nearest PDB structures. Nearest PDB neighbors are the top structural matches found by Foldseek when searching this structure against the entire Protein Data Bank. Each hit reports a TM-score (0 to 1; >0.5 almost always implies the same fold) and an E-value. These are *structural* homologs — they may share no detectable sequence similarity.

Solvent-accessible surface area. Accessible surface area quantifies burial. A residue with SASA near zero is packed into the hydrophobic core; one with SASA >100 Å² sits on the surface. Computed here via the Shrake–Rupley numerical algorithm with a 1.4 Å probe.

Rendered structure images. Structure images are PyMOL renders from six orthogonal camera directions. Cartoon representation draws helices as coils and strands as arrows; sticks shows the backbone as bonds; surface shows the solvent-excluded envelope. Rainbow coloring maps sequence position to hue (blue→red, N→C); chain coloring assigns a distinct color per polypeptide.

Backbone torsions (φ/ψ). φ (phi) and ψ (psi) are the two rotatable backbone dihedrals per residue: φ is the C(i-1)–N–Cα–C torsion, ψ is the N–Cα–C–N(i+1) torsion, both in degrees on (−180°, 180°]. α-helical residues cluster near (−60°, −45°); β-strand residues near (−120°, +130°). A Ramachandran plot is simply a scatter of (φ, ψ) for every residue.

Predicted aligned error. Predicted Aligned Error (PAE) is an AlphaFold confidence matrix: entry (i, j) is the expected error in the position of residue j, in ångströms, when the prediction is superimposed on the true structure at residue i. Low PAE within a block of residues means that block is internally rigid and well-predicted; high PAE between two blocks means their relative placement is uncertain even if each block individually is confident.

mmCIF coordinates. Structure coordinates are given as an mmCIF _atom_site loop: one row per atom with element, residue name, chain id, sequence number, and x/y/z position in Å. Only the four main-chain atoms per residue are included here; side chains are omitted to keep the record compact.

InterPro / GO / CATH / organism. Database cross-references. InterPro integrates a dozen domain/family signature databases into unified entries with residue-range hits. GO terms attach function/process/location labels with evidence codes. CATH codes position the fold in a four-level structural taxonomy. Organism is the NCBI-taxonomy species name.

Secondary structure (3-state, P-SEA). SS3 is a coarse helix/strand/coil call (letters a/b/c) made by the P-SEA algorithm from inter-Cα distances and dihedrals. It is less detailed than DSSP but needs only Cα positions.

Sequence. Sequence gives the chain of amino acids in standard one-letter code (A=alanine, C=cysteine, …, Y=tyrosine), read N→C. It is the only feature that is directly encoded by the gene; all structural features are derived from the folded form of this sequence.